Protein AF-A0A1C4PCH0-F1 (afdb_monomer)

Radius of gyration: 32.27 Å; Cα contacts (8 Å, |Δi|>4): 165; chains: 1; bounding box: 55×70×109 Å

Mean predicted aligned error: 7.95 Å

pLDDT: mean 89.75, std 12.66, range [45.97, 98.81]

Solvent-accessible surface area (backbone atoms only — not comparable to full-atom values): 10837 Å² total; per-residue (Å²): 104,72,66,59,53,51,50,50,53,50,49,50,55,51,35,54,52,47,37,51,53,36,28,70,62,21,20,60,80,61,20,46,72,47,46,52,28,44,57,52,20,50,54,27,45,54,50,20,55,51,26,47,53,53,18,52,55,24,49,78,72,68,36,56,74,60,15,52,54,24,46,53,51,19,54,52,24,47,52,51,21,51,57,32,42,52,42,39,59,52,48,52,51,48,41,53,50,25,54,67,47,34,65,56,54,56,52,50,43,51,49,51,46,52,54,52,51,54,50,61,71,72,52,65,97,84,64,90,52,64,65,43,53,52,33,45,57,50,32,54,50,49,55,50,51,46,52,49,41,62,72,74,47,56,42,42,32,51,62,46,34,53,53,50,54,52,33,38,55,49,36,51,53,34,52,53,50,51,55,51,49,51,54,48,53,53,50,52,53,55,52,53,58,64,70,67,58,74,84,74,84,79,82,85,82,81,134

Foldseek 3Di:
DVVVLVVLVVLLVVLVVLLVVCCQAANDVLSVVLVVLSVLLVVLQVQLVVLCVVLVVCVVVVNNVSSVVSNVSSVVSNVSSVVSSVVSVVSVVLQVVLVVCLVVLLVVLVVLLVVLVVVVVVDDPPQPCPQLVVLSVLLVVLSVVLVVQVVVGRHRSNVSSVSSVVSSVSNVVSVVVSVVSVVVVVVVVVVVVVVPDDPDDPPDDDD

Secondary structure (DSSP, 8-state):
-HHHHHHHHHHHHHHHHHHHHHHHHH-HHHHHHHHHHHHHHHHHHHHHHHHHHHHHHHHHTT-HHHHHHHHHHHHHHHHHHHHHHHHHHHHHHHHHHHHHHHHHHHHHHHHHHHHHHHHHHHSPTT---HHHHHHHHHHHHHHHHHHHHHHHS---HHHHHHHHHHHHHHHHHHHHHHHHHHHHHHHHHHHHHHHTSPPPP------

Nearest PDB structures (foldseek):
  4uy3-assembly1_A  TM=5.726E-01  e=6.670E-01  Staphylococcus aureus
  9eon-assembly1_A  TM=3.714E-01  e=3.193E+00  Synechocystis sp. PCC 6803
  3dyj-assembly2_B  TM=3.197E-01  e=2.481E+00  Mus musculus
  2hr5-assembly1_A  TM=2.993E-01  e=7.928E+00  Pyrococcus furiosus

Sequence (207 aa):
MDATHRDLAGRVAAAEAGVAGLRERYGEGAAAPVAADVEEAEDRLVFAGSAVGEARTAVEAGENSRAAVYIRAAEGAVGQAGTLLESVDRRAAELGEAARKLPAALTETETDLADAGGLLEGTAEGASTADLRGRIARAEAVLADVRGAMAAGPYDPVDALRRVEEADAALDEALAGARDQERGEAKARSSSIRRCSPPGPRSGRRP

Structure (mmCIF, N/CA/C/O backbone):
data_AF-A0A1C4PCH0-F1
#
_entry.id   AF-A0A1C4PCH0-F1
#
loop_
_atom_site.group_PDB
_atom_site.id
_atom_site.type_symbol
_atom_site.label_atom_id
_atom_site.label_alt_id
_atom_site.label_comp_id
_atom_site.label_asym_id
_atom_site.label_entity_id
_atom_site.label_seq_id
_atom_site.pdbx_PDB_ins_code
_atom_site.Cartn_x
_atom_site.Cartn_y
_atom_site.Cartn_z
_atom_site.occupancy
_atom_site.B_iso_or_equiv
_atom_site.auth_seq_id
_atom_site.auth_comp_id
_atom_site.auth_asym_id
_atom_site.auth_atom_id
_atom_site.pdbx_PDB_model_num
ATOM 1 N N . MET A 1 1 ? 25.585 -2.338 -25.131 1.00 51.69 1 MET A N 1
ATOM 2 C CA . MET A 1 1 ? 24.237 -2.577 -25.682 1.00 51.69 1 MET A CA 1
ATOM 3 C C . MET A 1 1 ? 23.753 -3.968 -25.307 1.00 51.69 1 MET A C 1
ATOM 5 O O . MET A 1 1 ? 22.842 -4.044 -24.503 1.00 51.69 1 MET A O 1
ATOM 9 N N . ASP A 1 2 ? 24.412 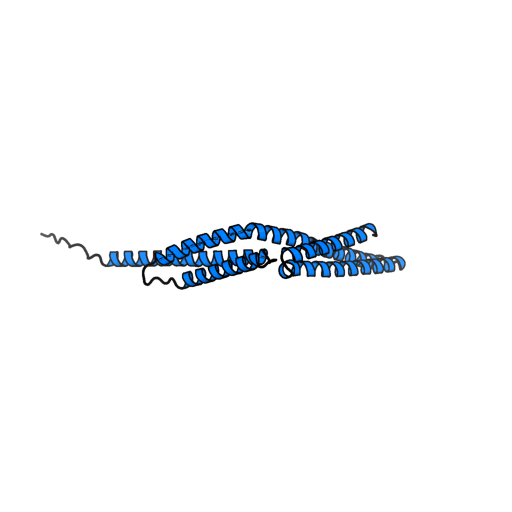-5.050 -25.730 1.00 58.12 2 ASP A N 1
ATOM 10 C CA . ASP A 1 2 ? 23.980 -6.411 -25.345 1.00 58.12 2 ASP A CA 1
ATOM 11 C C . ASP A 1 2 ? 24.029 -6.675 -23.833 1.00 58.12 2 ASP A C 1
ATOM 13 O O . ASP A 1 2 ? 23.170 -7.364 -23.293 1.00 58.12 2 ASP A O 1
ATOM 17 N N . ALA A 1 3 ? 25.011 -6.102 -23.128 1.00 62.00 3 ALA A N 1
ATOM 18 C CA . ALA A 1 3 ? 25.100 -6.204 -21.671 1.00 62.00 3 ALA A CA 1
ATOM 19 C C . ALA A 1 3 ? 23.986 -5.421 -20.952 1.00 62.00 3 ALA A C 1
ATOM 21 O O . ALA A 1 3 ? 23.389 -5.947 -20.023 1.00 62.00 3 ALA A O 1
ATOM 22 N N . THR A 1 4 ? 23.667 -4.206 -21.411 1.00 69.88 4 THR A N 1
ATOM 23 C CA . THR A 1 4 ? 22.597 -3.369 -20.846 1.00 69.88 4 THR A CA 1
ATOM 24 C C . THR A 1 4 ? 21.207 -3.933 -21.129 1.00 69.88 4 THR A C 1
ATOM 26 O O . THR A 1 4 ? 20.356 -3.933 -20.254 1.00 69.88 4 THR A O 1
ATOM 29 N N . HIS A 1 5 ? 20.980 -4.474 -22.326 1.00 69.56 5 HIS A N 1
ATOM 30 C CA . HIS A 1 5 ? 19.727 -5.154 -22.652 1.00 69.56 5 HIS A CA 1
ATOM 31 C C . HIS A 1 5 ? 19.536 -6.428 -21.813 1.00 69.56 5 HIS A C 1
ATOM 33 O O . HIS A 1 5 ? 18.440 -6.700 -21.333 1.00 69.56 5 HIS A O 1
ATOM 39 N N . ARG A 1 6 ? 20.603 -7.213 -21.610 1.00 70.62 6 ARG A N 1
ATOM 40 C CA . ARG A 1 6 ? 20.557 -8.419 -20.770 1.00 70.62 6 ARG A CA 1
ATOM 41 C C . ARG A 1 6 ? 20.320 -8.091 -19.296 1.00 70.62 6 ARG A C 1
ATOM 43 O O . ARG A 1 6 ? 19.589 -8.820 -18.639 1.00 70.62 6 ARG A O 1
ATOM 50 N N . ASP A 1 7 ? 20.913 -7.007 -18.803 1.00 82.12 7 ASP A N 1
ATOM 51 C CA . ASP A 1 7 ? 20.665 -6.488 -17.454 1.00 82.12 7 ASP A CA 1
ATOM 52 C C . ASP A 1 7 ? 19.189 -6.105 -17.264 1.00 82.12 7 ASP A C 1
ATOM 54 O O . ASP A 1 7 ? 18.542 -6.585 -16.338 1.00 82.12 7 ASP A O 1
ATOM 58 N N . LEU A 1 8 ? 18.615 -5.346 -18.202 1.00 79.44 8 LEU A N 1
ATOM 59 C CA . LEU A 1 8 ? 17.205 -4.942 -18.154 1.00 79.44 8 LEU A CA 1
ATOM 60 C C . LEU A 1 8 ? 16.247 -6.136 -18.231 1.00 79.44 8 LEU A C 1
ATOM 62 O O . LEU A 1 8 ? 15.315 -6.210 -17.438 1.00 79.44 8 LEU A O 1
ATOM 66 N N . ALA A 1 9 ? 16.511 -7.108 -19.109 1.00 83.44 9 ALA A N 1
ATOM 67 C CA . ALA A 1 9 ? 15.732 -8.346 -19.161 1.00 83.44 9 ALA A CA 1
ATOM 68 C C . ALA A 1 9 ? 15.814 -9.138 -17.842 1.00 83.44 9 ALA A C 1
ATOM 70 O O . ALA A 1 9 ? 14.817 -9.687 -17.382 1.00 83.44 9 ALA A O 1
ATOM 71 N N . GLY A 1 10 ? 16.989 -9.162 -17.202 1.00 89.38 10 GLY A N 1
ATOM 72 C CA . GLY A 1 10 ? 17.157 -9.757 -15.876 1.00 89.38 10 GLY A CA 1
ATOM 73 C C . GLY A 1 10 ? 16.354 -9.031 -14.794 1.00 89.38 10 GLY A C 1
ATOM 74 O O . GLY A 1 10 ? 15.762 -9.682 -13.936 1.00 89.38 10 GLY A O 1
ATOM 75 N N . ARG A 1 11 ? 16.290 -7.695 -14.850 1.00 89.62 11 ARG A N 1
ATOM 76 C CA . ARG A 1 11 ? 15.495 -6.878 -13.920 1.00 89.62 11 ARG A CA 1
ATOM 77 C C . ARG A 1 11 ? 13.991 -7.085 -14.093 1.00 89.62 11 ARG A C 1
ATOM 79 O O . ARG A 1 11 ? 13.301 -7.178 -13.086 1.00 89.62 11 ARG A O 1
ATOM 86 N N . VAL A 1 12 ? 13.500 -7.190 -15.330 1.00 93.56 12 VAL A N 1
ATOM 87 C CA . VAL A 1 12 ? 12.088 -7.510 -15.606 1.00 93.56 12 VAL A CA 1
ATOM 88 C C . VAL A 1 12 ? 11.739 -8.882 -15.036 1.00 93.56 12 VAL A C 1
ATOM 90 O O . VAL A 1 12 ? 10.841 -8.975 -14.209 1.00 93.56 12 VAL A O 1
ATOM 93 N N . ALA A 1 13 ? 12.523 -9.917 -15.350 1.00 93.56 13 ALA A N 1
ATOM 94 C CA . ALA A 1 13 ? 12.278 -11.264 -14.830 1.00 93.56 13 ALA A CA 1
ATOM 95 C C . ALA A 1 13 ? 12.304 -11.322 -13.288 1.00 93.56 13 ALA A C 1
ATOM 97 O O . ALA A 1 13 ? 11.519 -12.037 -12.665 1.00 93.56 13 ALA A O 1
ATOM 98 N N . ALA A 1 14 ? 13.199 -10.558 -12.651 1.00 94.19 14 ALA A N 1
ATOM 99 C CA . ALA A 1 14 ? 13.231 -10.436 -11.196 1.00 94.19 14 ALA A CA 1
ATOM 100 C C . ALA A 1 14 ? 11.974 -9.741 -10.644 1.00 94.19 14 ALA A C 1
ATOM 102 O O . ALA A 1 14 ? 11.428 -10.184 -9.635 1.00 94.19 14 ALA A O 1
ATOM 103 N N . ALA A 1 15 ? 11.498 -8.688 -11.312 1.00 95.56 15 ALA A N 1
ATOM 104 C CA . ALA A 1 15 ? 10.288 -7.970 -10.937 1.00 95.56 15 ALA A CA 1
ATOM 105 C C . ALA A 1 15 ? 9.030 -8.841 -11.097 1.00 95.56 15 ALA A C 1
ATOM 107 O O . ALA A 1 15 ? 8.231 -8.916 -10.167 1.00 95.56 15 ALA A O 1
ATOM 108 N N . GLU A 1 16 ? 8.891 -9.577 -12.202 1.00 96.62 16 GLU A N 1
ATOM 109 C CA . GLU A 1 16 ? 7.807 -10.548 -12.412 1.00 96.62 16 GLU A CA 1
ATOM 110 C C . GLU A 1 16 ? 7.783 -11.620 -11.314 1.00 96.62 16 GLU A C 1
ATOM 112 O O . GLU A 1 16 ? 6.733 -11.908 -10.733 1.00 96.62 16 GLU A O 1
ATOM 117 N N . ALA A 1 17 ? 8.952 -12.182 -10.980 1.00 97.12 17 ALA A N 1
ATOM 118 C CA . ALA A 1 17 ? 9.084 -13.142 -9.888 1.00 97.12 17 ALA A CA 1
ATOM 119 C C . ALA A 1 17 ? 8.716 -12.516 -8.530 1.00 97.12 17 ALA A C 1
ATOM 121 O O . ALA A 1 17 ? 8.056 -13.158 -7.710 1.00 97.12 17 ALA A O 1
ATOM 122 N N . GLY A 1 18 ? 9.097 -11.255 -8.307 1.00 97.31 18 GLY A N 1
ATOM 123 C CA . GLY A 1 18 ? 8.700 -10.474 -7.138 1.00 97.31 18 GLY A CA 1
ATOM 124 C C . GLY A 1 18 ? 7.182 -10.334 -7.034 1.00 97.31 18 GLY A C 1
ATOM 125 O O . GLY A 1 18 ? 6.605 -10.691 -6.008 1.00 97.31 18 GLY A O 1
ATOM 126 N N . VAL A 1 19 ? 6.517 -9.901 -8.109 1.00 98.19 19 VAL A N 1
ATOM 127 C CA . VAL A 1 19 ? 5.052 -9.779 -8.177 1.00 98.19 19 VAL A CA 1
ATOM 128 C C . VAL A 1 19 ? 4.374 -11.129 -7.928 1.00 98.19 19 VAL A C 1
ATOM 130 O O . VAL A 1 19 ? 3.418 -11.194 -7.156 1.00 98.19 19 VAL A O 1
ATOM 133 N N . ALA A 1 20 ? 4.873 -12.219 -8.517 1.00 97.88 20 ALA A N 1
ATOM 134 C CA . ALA A 1 20 ? 4.349 -13.562 -8.264 1.00 97.88 20 ALA A CA 1
ATOM 135 C C . ALA A 1 20 ? 4.451 -13.951 -6.777 1.00 97.88 20 ALA A C 1
ATOM 137 O O . ALA A 1 20 ? 3.478 -14.442 -6.202 1.00 97.88 20 ALA A O 1
ATOM 138 N N . GLY A 1 21 ? 5.580 -13.652 -6.128 1.00 97.81 21 GLY A N 1
ATOM 139 C CA . GLY A 1 21 ? 5.749 -13.861 -4.689 1.00 97.81 21 GLY A CA 1
ATOM 140 C C . GLY A 1 21 ? 4.800 -13.008 -3.837 1.00 97.81 21 GLY A C 1
ATOM 141 O O . GLY A 1 21 ? 4.287 -13.479 -2.820 1.00 97.81 21 GLY A O 1
ATOM 142 N N . LEU A 1 22 ? 4.513 -11.769 -4.253 1.00 98.19 22 LEU A N 1
ATOM 143 C CA . LEU A 1 22 ? 3.524 -10.921 -3.580 1.00 98.19 22 LEU A CA 1
ATOM 144 C C . LEU A 1 22 ? 2.104 -11.476 -3.720 1.00 98.19 22 LEU A C 1
ATOM 146 O O . LEU A 1 22 ? 1.378 -11.504 -2.728 1.00 98.19 22 LEU A O 1
ATOM 150 N N . ARG A 1 23 ? 1.726 -11.964 -4.907 1.00 97.44 23 ARG A N 1
ATOM 151 C CA . ARG A 1 23 ? 0.419 -12.599 -5.149 1.00 97.44 23 ARG A CA 1
ATOM 152 C C . ARG A 1 23 ? 0.213 -13.827 -4.278 1.00 97.44 23 ARG A C 1
ATOM 154 O O . ARG A 1 23 ? -0.841 -13.976 -3.669 1.00 97.44 23 ARG A O 1
ATOM 161 N N . GLU A 1 24 ? 1.222 -14.688 -4.196 1.00 97.19 24 GLU A N 1
ATOM 162 C CA . GLU A 1 24 ? 1.161 -15.895 -3.371 1.00 97.19 24 GLU A CA 1
ATOM 163 C C . GLU A 1 24 ? 0.996 -15.548 -1.886 1.00 97.19 24 GLU A C 1
ATOM 165 O O . GLU A 1 24 ? 0.186 -16.153 -1.183 1.00 97.19 24 GLU A O 1
ATOM 170 N N . ARG A 1 25 ? 1.739 -14.545 -1.408 1.00 97.19 25 ARG A N 1
ATOM 171 C CA . ARG A 1 25 ? 1.789 -14.209 0.017 1.00 97.19 25 ARG A CA 1
ATOM 172 C C . ARG A 1 25 ? 0.635 -13.331 0.497 1.00 97.19 25 ARG A C 1
ATOM 174 O O . ARG A 1 25 ? 0.165 -13.517 1.616 1.00 97.19 25 ARG A O 1
ATOM 181 N N . TYR A 1 26 ? 0.217 -12.364 -0.315 1.00 97.56 26 TYR A N 1
ATOM 182 C CA . TYR A 1 26 ? -0.712 -11.292 0.068 1.00 97.56 26 TYR A CA 1
ATOM 183 C C . TYR A 1 26 ? -1.962 -11.217 -0.827 1.00 97.56 26 TYR A C 1
ATOM 185 O O . TYR A 1 26 ? -2.866 -10.425 -0.577 1.00 97.56 26 TYR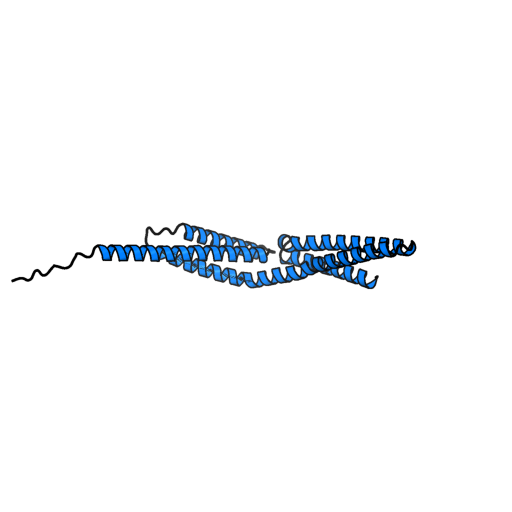 A O 1
ATOM 193 N N . GLY A 1 27 ? -2.056 -12.063 -1.854 1.00 95.94 27 GLY A N 1
ATOM 194 C CA . GLY A 1 27 ? -3.199 -12.123 -2.762 1.00 95.94 27 GLY A CA 1
ATOM 195 C C . GLY A 1 27 ? -3.098 -11.156 -3.943 1.00 95.94 27 GLY A C 1
ATOM 196 O O . GLY A 1 27 ? -2.268 -10.247 -3.981 1.00 95.94 27 GLY A O 1
ATOM 197 N N . GLU A 1 28 ? -3.974 -11.357 -4.931 1.00 94.12 28 GLU A N 1
ATOM 198 C CA . GLU A 1 28 ? -3.938 -10.624 -6.206 1.00 94.12 28 GLU A CA 1
ATOM 199 C C . GLU A 1 28 ? -4.120 -9.112 -6.018 1.00 94.12 28 GLU A C 1
ATOM 201 O O . GLU A 1 28 ? -3.391 -8.320 -6.609 1.00 94.12 28 GLU A O 1
ATOM 206 N N . GLY A 1 29 ? -5.046 -8.699 -5.144 1.00 92.44 29 GLY A N 1
ATOM 207 C CA . GLY A 1 29 ? -5.325 -7.280 -4.895 1.00 92.44 29 GLY A CA 1
ATOM 208 C C . GLY A 1 29 ? -4.112 -6.514 -4.358 1.00 92.44 29 GLY A C 1
ATOM 209 O O . GLY A 1 29 ? -3.861 -5.386 -4.781 1.00 92.44 29 GLY A O 1
ATOM 210 N N . ALA A 1 30 ? -3.312 -7.155 -3.503 1.00 94.88 30 ALA A N 1
ATOM 211 C CA . ALA A 1 30 ? -2.113 -6.560 -2.924 1.00 94.88 30 ALA A CA 1
ATOM 212 C C . ALA A 1 30 ? -0.966 -6.406 -3.939 1.00 94.88 30 ALA A C 1
ATOM 214 O O . ALA A 1 30 ? -0.095 -5.557 -3.757 1.00 94.88 30 ALA A O 1
ATOM 215 N N . ALA A 1 31 ? -0.948 -7.219 -4.998 1.00 96.44 31 ALA A N 1
ATOM 216 C CA . ALA A 1 31 ? 0.091 -7.197 -6.026 1.00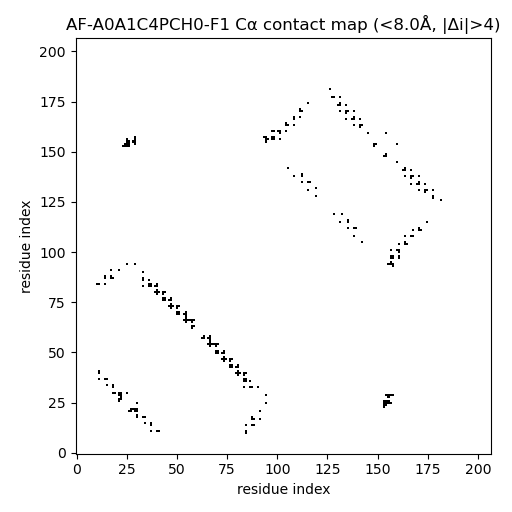 96.44 31 ALA A CA 1
ATOM 217 C C . ALA A 1 31 ? -0.318 -6.424 -7.293 1.00 96.44 31 ALA A C 1
ATOM 219 O O . ALA A 1 31 ? 0.552 -6.005 -8.053 1.00 96.44 31 ALA A O 1
ATOM 220 N N . ALA A 1 32 ? -1.618 -6.209 -7.520 1.00 94.00 32 ALA A N 1
ATOM 221 C CA . ALA A 1 32 ? -2.144 -5.638 -8.760 1.00 94.00 32 ALA A CA 1
ATOM 222 C C . ALA A 1 32 ? -1.498 -4.302 -9.185 1.00 94.00 32 ALA A C 1
ATOM 224 O O . ALA A 1 32 ? -1.167 -4.181 -10.364 1.00 94.00 32 ALA A O 1
ATOM 225 N N . PRO A 1 33 ? -1.248 -3.322 -8.286 1.00 92.62 33 PRO A N 1
ATOM 226 C CA . PRO A 1 33 ? -0.646 -2.053 -8.701 1.00 92.62 33 PRO A CA 1
ATOM 227 C C . PRO A 1 33 ? 0.748 -2.225 -9.312 1.00 92.62 33 PRO A C 1
ATOM 229 O O . PRO A 1 33 ? 1.034 -1.656 -10.355 1.00 92.62 33 PRO A O 1
ATOM 232 N N . VAL A 1 34 ? 1.583 -3.073 -8.708 1.00 96.44 34 VAL A N 1
ATOM 233 C CA . VAL A 1 34 ? 2.952 -3.302 -9.190 1.00 96.44 34 VAL A CA 1
ATOM 234 C C . VAL A 1 34 ? 3.027 -4.310 -10.333 1.00 96.44 34 VAL A C 1
ATOM 236 O O . VAL A 1 34 ? 3.997 -4.306 -11.079 1.00 96.44 34 VAL A O 1
ATOM 239 N N . ALA A 1 35 ? 2.004 -5.147 -10.520 1.00 95.19 35 ALA A N 1
ATOM 240 C CA . ALA A 1 35 ? 1.876 -5.956 -11.729 1.00 95.19 35 ALA A CA 1
ATOM 241 C C . ALA A 1 35 ? 1.698 -5.068 -12.973 1.00 95.19 35 ALA A C 1
ATOM 243 O O . ALA A 1 35 ? 2.378 -5.282 -13.972 1.00 95.19 35 ALA A O 1
ATOM 244 N N . ALA A 1 36 ? 0.847 -4.040 -12.880 1.00 95.19 36 ALA A N 1
ATOM 245 C CA . ALA A 1 36 ? 0.655 -3.070 -13.958 1.00 95.19 36 ALA A CA 1
ATOM 246 C C . ALA A 1 36 ? 1.935 -2.264 -14.248 1.00 95.19 36 ALA A C 1
ATOM 248 O O . ALA A 1 36 ? 2.252 -2.011 -15.409 1.00 95.19 36 ALA A O 1
ATOM 249 N N . ASP A 1 37 ? 2.707 -1.918 -13.212 1.00 95.69 37 ASP A N 1
ATOM 250 C CA . ASP A 1 37 ? 3.991 -1.226 -13.382 1.00 95.69 37 ASP A CA 1
ATOM 251 C C . ASP A 1 37 ? 5.015 -2.081 -14.157 1.00 95.69 37 ASP A C 1
ATOM 253 O O . ASP A 1 37 ? 5.784 -1.543 -14.956 1.00 95.69 37 ASP A O 1
ATOM 257 N N . VAL A 1 38 ? 5.028 -3.407 -13.959 1.00 96.88 38 VAL A N 1
ATOM 258 C CA . VAL A 1 38 ? 5.905 -4.319 -14.718 1.00 96.88 38 VAL A CA 1
ATOM 259 C C . VAL A 1 38 ? 5.502 -4.368 -16.192 1.00 96.88 38 VAL A C 1
ATOM 261 O O . VAL A 1 38 ? 6.373 -4.226 -17.048 1.00 96.88 38 VAL A O 1
ATOM 264 N N . GLU A 1 39 ? 4.206 -4.487 -16.493 1.00 95.25 39 GLU A N 1
ATOM 265 C CA . GLU A 1 39 ? 3.698 -4.448 -17.874 1.00 95.25 39 GLU A CA 1
ATOM 266 C C . GLU A 1 39 ? 4.071 -3.125 -18.569 1.00 95.25 39 GLU A C 1
ATOM 268 O O . GLU A 1 39 ? 4.598 -3.123 -19.683 1.00 95.25 39 GLU A O 1
ATOM 273 N N . GLU A 1 40 ? 3.900 -1.983 -17.891 1.00 96.88 40 GLU A N 1
ATOM 274 C CA . GLU A 1 40 ? 4.307 -0.692 -18.455 1.00 96.88 40 GLU A CA 1
ATOM 275 C C . GLU A 1 40 ? 5.831 -0.611 -18.654 1.00 96.88 40 GLU A C 1
ATOM 277 O O . GLU A 1 40 ? 6.302 -0.057 -19.653 1.00 96.88 40 GLU A O 1
ATOM 282 N N . ALA A 1 41 ? 6.630 -1.172 -17.742 1.00 96.50 41 ALA A N 1
ATOM 283 C CA . ALA A 1 41 ? 8.083 -1.189 -17.882 1.00 96.50 41 ALA A CA 1
ATOM 284 C C . ALA A 1 41 ? 8.524 -1.947 -19.143 1.00 96.50 41 ALA A C 1
ATOM 286 O O . ALA A 1 41 ? 9.422 -1.479 -19.849 1.00 96.50 41 ALA A O 1
ATOM 287 N N . GLU A 1 42 ? 7.883 -3.071 -19.462 1.00 95.38 42 GLU A N 1
ATOM 288 C CA . GLU A 1 42 ? 8.145 -3.827 -20.689 1.00 95.38 42 GLU A CA 1
ATOM 289 C C . GLU A 1 42 ? 7.860 -2.997 -21.943 1.00 95.38 42 GLU A C 1
ATOM 291 O O . GLU A 1 42 ? 8.721 -2.900 -22.825 1.00 95.38 42 GLU A O 1
ATOM 296 N N . ASP A 1 43 ? 6.720 -2.306 -21.988 1.00 96.38 43 ASP A N 1
ATOM 297 C CA . ASP A 1 43 ? 6.365 -1.416 -23.097 1.00 96.38 43 ASP A CA 1
ATOM 298 C C . ASP A 1 43 ? 7.406 -0.301 -23.293 1.00 96.38 43 ASP A C 1
ATOM 300 O O . ASP A 1 43 ? 7.816 0.007 -24.423 1.00 96.38 43 ASP A O 1
ATOM 304 N N . ARG A 1 44 ? 7.900 0.293 -22.196 1.00 97.00 44 ARG A N 1
ATOM 305 C CA . ARG A 1 44 ? 8.980 1.296 -22.256 1.00 97.00 44 ARG A CA 1
ATOM 306 C C . ARG A 1 44 ? 10.271 0.707 -22.819 1.00 97.00 44 ARG A C 1
ATOM 308 O O . ARG A 1 44 ? 10.959 1.382 -23.591 1.00 97.00 44 ARG A O 1
ATOM 315 N N . LEU A 1 45 ? 10.602 -0.536 -22.481 1.00 94.75 45 LEU A N 1
ATOM 316 C CA . LEU A 1 45 ? 11.796 -1.210 -22.991 1.00 94.75 45 LEU A CA 1
ATOM 317 C C . LEU A 1 45 ? 11.673 -1.570 -24.477 1.00 94.75 45 LEU A C 1
ATOM 319 O O . LEU A 1 45 ? 12.631 -1.368 -25.230 1.00 94.75 45 LEU A O 1
ATOM 323 N N . VAL A 1 46 ? 10.495 -2.007 -24.930 1.00 95.00 46 VAL A N 1
ATOM 324 C CA . VAL A 1 46 ? 10.202 -2.224 -26.358 1.00 95.00 46 VAL A CA 1
ATOM 325 C C . VAL A 1 46 ? 10.348 -0.919 -27.146 1.00 95.00 46 VAL A C 1
ATOM 327 O O . VAL A 1 46 ? 10.998 -0.883 -28.201 1.00 95.00 46 VAL A O 1
ATOM 330 N N . PHE A 1 47 ? 9.810 0.183 -26.616 1.00 96.19 47 PHE A N 1
ATOM 331 C CA . PHE A 1 47 ? 9.980 1.507 -27.210 1.00 96.19 47 PHE A CA 1
ATOM 332 C C . PHE A 1 47 ? 11.458 1.921 -27.274 1.00 96.19 47 PHE A C 1
ATOM 334 O O . PHE A 1 47 ? 11.925 2.371 -28.324 1.00 96.19 47 PHE A O 1
ATOM 341 N N . ALA A 1 48 ? 12.219 1.732 -26.191 1.00 95.56 48 ALA A N 1
ATOM 342 C CA . ALA A 1 48 ? 13.643 2.055 -26.159 1.00 95.56 48 ALA A CA 1
ATOM 343 C C . ALA A 1 48 ? 14.436 1.265 -27.213 1.00 95.56 48 ALA A C 1
ATOM 345 O O . ALA A 1 48 ? 15.263 1.841 -27.923 1.00 95.56 48 ALA A O 1
ATOM 346 N N . GLY A 1 49 ? 14.151 -0.032 -27.369 1.00 93.25 49 GLY A N 1
ATOM 347 C CA . GLY A 1 49 ? 14.754 -0.871 -28.407 1.00 93.25 49 GLY A CA 1
ATOM 348 C C . GLY A 1 49 ? 14.459 -0.363 -29.822 1.00 93.25 49 GLY A C 1
ATOM 349 O O . GLY A 1 49 ? 15.368 -0.269 -30.651 1.00 93.25 49 GLY A O 1
ATOM 350 N N . SER A 1 50 ? 13.213 0.047 -30.073 1.00 96.12 50 SER A N 1
ATOM 351 C CA . SER A 1 50 ? 12.790 0.617 -31.359 1.00 96.12 50 SER A CA 1
ATOM 352 C C . SER A 1 50 ? 13.506 1.939 -31.658 1.00 96.12 50 SER A C 1
ATOM 354 O O . SER A 1 50 ? 14.061 2.116 -32.742 1.00 96.12 50 SER A O 1
ATOM 356 N N . ALA A 1 51 ? 13.586 2.839 -30.674 1.00 96.75 51 ALA A N 1
ATOM 357 C CA . ALA A 1 51 ? 14.300 4.107 -30.804 1.00 96.75 51 ALA A CA 1
ATOM 358 C C . ALA A 1 51 ? 15.802 3.900 -31.081 1.00 96.75 51 ALA A C 1
ATOM 360 O O . ALA A 1 51 ? 16.387 4.603 -31.900 1.00 96.75 51 ALA A O 1
ATOM 361 N N . VAL A 1 52 ? 16.436 2.890 -30.479 1.00 96.25 52 VAL A N 1
ATOM 362 C CA . VAL A 1 52 ? 17.829 2.532 -30.803 1.00 96.25 52 VAL A CA 1
ATOM 363 C C . VAL A 1 52 ? 17.974 2.066 -32.257 1.00 96.25 52 VAL A C 1
ATOM 365 O O . VAL A 1 52 ? 18.965 2.410 -32.904 1.00 96.25 52 VAL A O 1
ATOM 368 N N . GLY A 1 53 ? 17.009 1.309 -32.788 1.00 96.00 53 GLY A N 1
ATOM 369 C CA . GLY A 1 53 ? 16.980 0.914 -34.202 1.00 96.00 53 GLY A CA 1
ATOM 370 C C . GLY A 1 53 ? 16.896 2.116 -35.149 1.00 96.00 53 GLY A C 1
ATOM 371 O O . GLY A 1 53 ? 17.679 2.228 -36.095 1.00 96.00 53 GLY A O 1
ATOM 372 N N . GLU A 1 54 ? 16.018 3.067 -34.839 1.00 98.06 54 GLU A N 1
ATOM 373 C CA . GLU A 1 54 ? 15.880 4.323 -35.585 1.00 98.06 54 GLU A CA 1
ATOM 374 C C . GLU A 1 54 ? 17.143 5.194 -35.499 1.00 98.06 54 GLU A C 1
ATOM 376 O O . GLU A 1 54 ? 17.589 5.760 -36.499 1.00 98.06 54 GLU A O 1
ATOM 381 N N . ALA A 1 55 ? 17.781 5.259 -34.325 1.00 97.56 55 ALA A N 1
ATOM 382 C CA . ALA A 1 55 ? 19.040 5.975 -34.149 1.00 97.56 55 ALA A CA 1
ATOM 383 C C . ALA A 1 55 ? 20.148 5.410 -35.048 1.00 97.56 55 ALA A C 1
ATOM 385 O O . ALA A 1 55 ? 20.885 6.179 -35.662 1.00 97.56 55 ALA A O 1
ATOM 386 N N . ARG A 1 56 ? 20.256 4.077 -35.154 1.00 97.50 56 ARG A N 1
ATOM 387 C CA . ARG A 1 56 ? 21.234 3.414 -36.036 1.00 97.50 56 ARG A CA 1
ATOM 388 C C . ARG A 1 56 ? 20.983 3.752 -37.502 1.00 97.50 56 ARG A C 1
ATOM 390 O O . ARG A 1 56 ? 21.912 4.171 -38.183 1.00 97.50 56 ARG A O 1
ATOM 397 N N . THR A 1 57 ? 19.729 3.668 -37.940 1.00 98.12 57 THR A N 1
ATOM 398 C CA . THR A 1 57 ? 19.325 4.030 -39.309 1.00 98.12 57 THR A CA 1
ATOM 399 C C . THR A 1 57 ? 19.684 5.485 -39.630 1.00 98.12 57 THR A C 1
ATOM 401 O O . THR A 1 57 ? 20.253 5.775 -40.680 1.00 98.12 57 THR A O 1
ATOM 404 N N . ALA A 1 58 ? 19.429 6.410 -38.700 1.00 98.12 58 ALA A N 1
ATOM 405 C CA . ALA A 1 58 ? 19.791 7.817 -38.861 1.00 98.12 58 ALA A CA 1
ATOM 406 C C . ALA A 1 58 ? 21.315 8.034 -38.932 1.00 98.12 58 ALA A C 1
ATOM 408 O O . ALA A 1 58 ? 21.776 8.855 -39.722 1.00 98.12 58 ALA A O 1
ATOM 409 N N . VAL A 1 59 ? 22.113 7.291 -38.154 1.00 98.31 59 VAL A N 1
ATOM 410 C CA . VAL A 1 59 ? 23.586 7.340 -38.245 1.00 98.31 59 VAL A CA 1
ATOM 411 C C . VAL A 1 59 ? 24.070 6.869 -39.616 1.00 98.31 59 VAL A C 1
ATOM 413 O O . VAL A 1 59 ? 24.912 7.533 -40.218 1.00 98.31 59 VAL A O 1
ATOM 416 N N . GLU A 1 60 ? 23.527 5.766 -40.133 1.00 97.94 60 GLU A N 1
ATOM 417 C CA . GLU A 1 60 ? 23.874 5.238 -41.462 1.00 97.94 60 GLU A CA 1
ATOM 418 C C . GLU A 1 60 ? 23.521 6.223 -42.588 1.00 97.94 60 GLU A C 1
ATOM 420 O O . GLU A 1 60 ? 24.258 6.338 -43.566 1.00 97.94 60 GLU A O 1
ATOM 425 N N . ALA A 1 61 ? 22.446 6.995 -42.413 1.00 97.81 61 ALA A N 1
ATOM 426 C CA . ALA A 1 61 ? 22.044 8.071 -43.318 1.00 97.81 61 ALA A CA 1
ATOM 427 C C . ALA A 1 61 ? 22.840 9.385 -43.138 1.00 97.81 61 ALA A C 1
ATOM 429 O O . ALA A 1 61 ? 22.634 10.339 -43.888 1.00 97.81 61 ALA A O 1
ATOM 430 N N . GLY A 1 62 ? 23.745 9.473 -42.154 1.00 98.12 62 GLY A N 1
ATOM 431 C CA . GLY A 1 62 ? 24.495 10.695 -41.831 1.00 98.12 62 GLY A CA 1
ATOM 432 C C . GLY A 1 62 ? 23.692 11.755 -41.059 1.00 98.12 62 GLY A C 1
ATOM 433 O O . GLY A 1 62 ? 24.156 12.882 -40.870 1.00 98.12 62 GLY A O 1
ATOM 434 N N . GLU A 1 63 ? 22.504 11.412 -40.565 1.00 98.19 63 GLU A N 1
ATOM 435 C CA . GLU A 1 63 ? 21.567 12.293 -39.863 1.00 98.19 63 GLU A CA 1
ATOM 436 C C . GLU A 1 63 ? 21.834 12.326 -38.346 1.00 98.19 63 GLU A C 1
ATOM 438 O O . GLU A 1 63 ? 20.972 12.021 -37.518 1.00 98.19 63 GLU A O 1
ATOM 443 N N . ASN A 1 64 ? 23.043 12.729 -37.949 1.00 96.69 64 ASN A N 1
ATOM 444 C CA . ASN A 1 64 ? 23.497 12.659 -36.550 1.00 96.69 64 ASN A CA 1
ATOM 445 C C . ASN A 1 64 ? 22.579 13.393 -35.552 1.00 96.69 64 ASN A C 1
ATOM 447 O O . ASN A 1 64 ? 22.367 12.922 -34.435 1.00 96.69 64 ASN A O 1
ATOM 451 N N . SER A 1 65 ? 21.998 14.532 -35.944 1.00 98.00 65 SER A N 1
ATO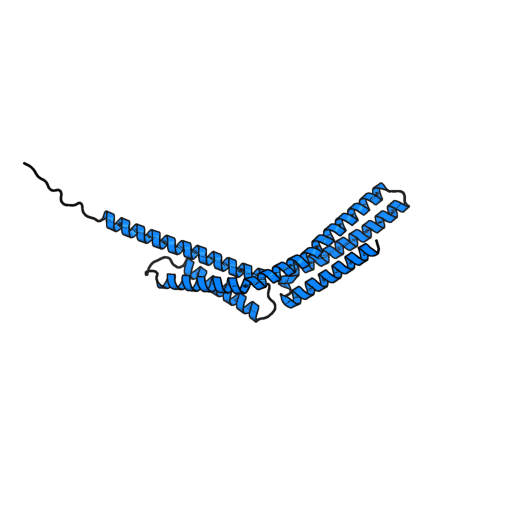M 452 C CA . SER A 1 65 ? 21.047 15.263 -35.095 1.00 98.00 65 SER A CA 1
ATOM 453 C C . SER A 1 65 ? 19.767 14.465 -34.839 1.00 98.00 65 SER A C 1
ATOM 455 O O . SER A 1 65 ? 19.250 14.487 -33.725 1.00 98.00 65 SER A O 1
ATOM 457 N N . ARG A 1 66 ? 19.275 13.728 -35.843 1.00 97.56 66 ARG A N 1
ATOM 458 C CA . ARG A 1 66 ? 18.102 12.856 -35.713 1.00 97.56 66 ARG A CA 1
ATOM 459 C C . ARG A 1 66 ? 18.432 11.635 -34.853 1.00 97.56 66 ARG A C 1
ATOM 461 O O . ARG A 1 66 ? 17.662 11.300 -33.956 1.00 97.56 66 ARG A O 1
ATOM 468 N N . ALA A 1 67 ? 19.607 11.036 -35.050 1.00 97.94 67 ALA A N 1
ATOM 469 C CA . ALA A 1 67 ? 20.087 9.939 -34.214 1.00 97.94 67 ALA A CA 1
ATOM 470 C C . ALA A 1 67 ? 20.145 10.323 -32.725 1.00 97.94 67 ALA A C 1
ATOM 472 O O . ALA A 1 67 ? 19.670 9.574 -31.873 1.00 97.94 67 ALA A O 1
ATOM 473 N N . ALA A 1 68 ? 20.653 11.518 -32.405 1.00 98.06 68 ALA A N 1
ATOM 474 C CA . ALA A 1 68 ? 20.730 12.007 -31.028 1.00 98.06 68 ALA A CA 1
ATOM 475 C C . ALA A 1 68 ? 19.351 12.136 -30.352 1.00 98.06 68 ALA A C 1
ATOM 477 O O . ALA A 1 68 ? 19.223 11.846 -29.161 1.00 98.06 68 ALA A O 1
ATOM 478 N N . VAL A 1 69 ? 18.310 12.530 -31.098 1.00 98.38 69 VAL A N 1
ATOM 479 C CA . VAL A 1 69 ? 16.930 12.595 -30.583 1.00 98.38 69 VAL A CA 1
ATOM 480 C C . VAL A 1 69 ? 16.435 11.207 -30.182 1.00 98.38 69 VAL A C 1
ATOM 482 O O . VAL A 1 69 ? 15.904 11.041 -29.085 1.00 98.38 69 VAL A O 1
ATOM 485 N N . TYR A 1 70 ? 16.652 10.204 -31.032 1.00 98.00 70 TYR A N 1
ATOM 486 C CA . TYR A 1 70 ? 16.235 8.834 -30.743 1.00 98.00 70 TYR A CA 1
ATOM 487 C C . TYR A 1 70 ? 16.994 8.208 -29.570 1.00 98.00 70 TYR A C 1
ATOM 489 O O . TYR A 1 70 ? 16.380 7.539 -28.742 1.00 98.00 70 TYR A O 1
ATOM 497 N N . ILE A 1 71 ? 18.298 8.472 -29.436 1.00 97.44 71 ILE A N 1
ATOM 498 C CA . ILE A 1 71 ? 19.067 8.011 -28.270 1.00 97.44 71 ILE A CA 1
ATOM 499 C C . ILE A 1 71 ? 18.513 8.609 -26.976 1.00 97.44 71 ILE A C 1
ATOM 501 O O . ILE A 1 71 ? 18.260 7.870 -26.029 1.00 97.44 71 ILE A O 1
ATOM 505 N N . ARG A 1 72 ? 18.230 9.916 -26.949 1.00 97.31 72 ARG A N 1
ATOM 506 C CA . ARG A 1 72 ? 17.623 10.561 -25.773 1.00 97.31 72 ARG A CA 1
ATOM 507 C C . ARG A 1 72 ? 16.248 9.988 -25.434 1.00 97.31 72 ARG A C 1
ATOM 509 O O . ARG A 1 72 ? 15.922 9.844 -24.259 1.00 97.31 72 ARG A O 1
ATOM 516 N N . ALA A 1 73 ? 15.445 9.658 -26.445 1.00 97.38 73 ALA A N 1
ATOM 517 C CA . ALA A 1 73 ? 14.159 9.000 -26.239 1.00 97.38 73 ALA A CA 1
ATOM 518 C C . ALA A 1 73 ? 14.330 7.604 -25.613 1.00 97.38 73 ALA A C 1
ATOM 520 O O . ALA A 1 73 ? 13.622 7.271 -24.664 1.00 97.38 73 ALA A O 1
ATOM 521 N N . ALA A 1 74 ? 15.302 6.820 -26.091 1.00 95.56 74 ALA A N 1
ATOM 522 C CA . ALA A 1 74 ? 15.616 5.508 -25.532 1.00 95.56 74 ALA A CA 1
ATOM 523 C C . ALA A 1 74 ? 16.116 5.597 -24.080 1.00 95.56 74 ALA A C 1
ATOM 525 O O . ALA A 1 74 ? 15.642 4.854 -23.226 1.00 95.56 74 ALA A O 1
ATOM 526 N N . GLU A 1 75 ? 17.025 6.528 -23.780 1.00 95.25 75 GLU A N 1
ATOM 527 C CA . GLU A 1 75 ? 17.530 6.764 -22.419 1.00 95.25 75 GLU A CA 1
ATOM 528 C C . GLU A 1 75 ? 16.400 7.138 -21.451 1.00 95.25 75 GLU A C 1
ATOM 530 O O . GLU A 1 75 ? 16.318 6.588 -20.353 1.00 95.25 75 GLU A O 1
ATOM 535 N N . GLY A 1 76 ? 15.494 8.026 -21.876 1.00 96.44 76 GLY A N 1
ATOM 536 C CA . GLY A 1 76 ? 14.326 8.410 -21.085 1.00 96.44 76 GLY A CA 1
ATOM 537 C C . GLY A 1 76 ? 13.408 7.226 -20.780 1.00 96.44 76 GLY A C 1
ATOM 538 O O . GLY A 1 76 ? 12.991 7.050 -19.637 1.00 96.44 76 GLY A O 1
ATOM 539 N N . ALA A 1 77 ? 13.135 6.385 -21.777 1.00 96.50 77 ALA A N 1
ATOM 540 C CA . ALA A 1 77 ? 12.295 5.205 -21.605 1.00 96.50 77 ALA A CA 1
ATOM 541 C C . ALA A 1 77 ? 12.943 4.136 -20.705 1.00 96.50 77 ALA A C 1
ATOM 543 O O . ALA A 1 77 ? 12.263 3.573 -19.851 1.00 96.50 77 ALA A O 1
ATOM 544 N N . VAL A 1 78 ? 14.259 3.913 -20.812 1.00 94.94 78 VAL A N 1
ATOM 545 C CA . VAL A 1 78 ? 14.997 3.024 -19.893 1.00 94.94 78 VAL A CA 1
ATOM 546 C C . VAL A 1 78 ? 14.958 3.553 -18.456 1.00 94.94 78 VAL A C 1
ATOM 548 O O . VAL A 1 78 ? 14.777 2.771 -17.524 1.00 94.94 78 VAL A O 1
ATOM 551 N N . GLY A 1 79 ? 15.084 4.870 -18.265 1.00 94.25 79 GLY A N 1
ATOM 552 C CA . GLY A 1 79 ? 14.933 5.497 -16.951 1.00 94.25 79 GLY A CA 1
ATOM 553 C C . GLY A 1 79 ? 13.547 5.259 -16.344 1.00 94.25 79 GLY A C 1
ATOM 554 O O . GLY A 1 79 ? 13.450 4.849 -15.190 1.00 94.25 79 GLY A O 1
ATOM 555 N N . GLN A 1 80 ? 12.484 5.442 -17.137 1.00 96.31 80 GLN A N 1
ATOM 556 C CA . GLN A 1 80 ? 11.101 5.184 -16.709 1.00 96.31 80 GLN A CA 1
ATOM 557 C C . GLN A 1 80 ? 10.877 3.713 -16.342 1.00 96.31 80 GLN A C 1
ATOM 559 O O . GLN A 1 80 ? 10.370 3.436 -15.258 1.00 96.31 80 GLN A O 1
ATOM 564 N N . ALA A 1 81 ? 11.323 2.778 -17.191 1.00 96.12 81 ALA A N 1
ATOM 565 C CA . ALA A 1 81 ? 11.263 1.347 -16.899 1.00 96.12 81 ALA A CA 1
ATOM 566 C C . ALA A 1 81 ? 11.976 1.012 -15.580 1.00 96.12 81 ALA A C 1
ATOM 568 O O . ALA A 1 81 ? 11.450 0.270 -14.760 1.00 96.12 81 ALA A O 1
ATOM 569 N N . GLY A 1 82 ? 13.147 1.606 -15.331 1.00 94.06 82 GLY A N 1
ATOM 570 C CA . GLY A 1 82 ? 13.875 1.416 -14.078 1.00 94.06 82 GLY A CA 1
ATOM 571 C C . GLY A 1 82 ? 13.059 1.804 -12.840 1.00 94.06 82 GLY A C 1
ATOM 572 O O . GLY A 1 82 ? 12.975 1.014 -11.902 1.00 94.06 82 GLY A O 1
ATOM 573 N N . THR A 1 83 ? 12.423 2.980 -12.855 1.00 95.94 83 THR A N 1
ATOM 574 C CA . THR A 1 83 ? 11.573 3.458 -11.749 1.00 95.94 83 THR A CA 1
ATOM 575 C C . THR A 1 83 ? 10.330 2.592 -11.541 1.00 95.94 83 THR A C 1
ATOM 577 O O . THR A 1 83 ? 9.941 2.352 -10.395 1.00 95.94 83 THR A O 1
ATOM 580 N N . LEU A 1 84 ? 9.721 2.119 -12.631 1.00 96.12 84 LEU A N 1
ATOM 581 C CA . LEU A 1 84 ? 8.578 1.208 -12.584 1.00 96.12 84 LEU A CA 1
ATOM 582 C C . LEU A 1 84 ? 8.971 -0.133 -11.954 1.00 96.12 84 LEU A C 1
ATOM 584 O O . LEU A 1 84 ? 8.290 -0.596 -11.051 1.00 96.12 84 LEU A O 1
ATOM 588 N N . LEU A 1 85 ? 10.113 -0.715 -12.323 1.00 95.50 85 LEU A N 1
ATOM 589 C CA . LEU A 1 85 ? 10.576 -1.980 -11.734 1.00 95.50 85 LEU A CA 1
ATOM 590 C C . LEU A 1 85 ? 10.950 -1.836 -10.246 1.00 95.50 85 LEU A C 1
ATOM 592 O O . LEU A 1 85 ? 10.663 -2.724 -9.449 1.00 95.50 85 LEU A O 1
ATOM 596 N N . GLU A 1 86 ? 11.521 -0.698 -9.835 1.00 95.19 86 GLU A N 1
ATOM 597 C CA . GLU A 1 86 ? 11.799 -0.390 -8.417 1.00 95.19 86 GLU A CA 1
ATOM 598 C C . GLU A 1 86 ? 10.525 -0.265 -7.559 1.00 95.19 86 GLU A C 1
ATOM 600 O O . GLU A 1 86 ? 10.589 -0.336 -6.327 1.00 95.19 86 GLU A O 1
ATOM 605 N N . SER A 1 87 ? 9.354 -0.065 -8.177 1.00 96.69 87 SER A N 1
ATOM 606 C CA . SER A 1 87 ? 8.075 -0.056 -7.458 1.00 96.69 87 SER A CA 1
ATOM 607 C C . SER A 1 87 ? 7.776 -1.404 -6.794 1.00 96.69 87 SER A C 1
ATOM 609 O O . SER A 1 87 ? 7.217 -1.417 -5.696 1.00 96.69 87 SER A O 1
ATOM 611 N N . VAL A 1 88 ? 8.208 -2.517 -7.404 1.00 97.31 88 VAL A N 1
ATOM 612 C CA . VAL A 1 88 ? 7.965 -3.877 -6.906 1.00 97.31 88 VAL A CA 1
ATOM 613 C C . VAL A 1 88 ? 8.660 -4.077 -5.564 1.00 97.31 88 VAL A C 1
ATOM 615 O O . VAL A 1 88 ? 8.025 -4.496 -4.595 1.00 97.31 88 VAL A O 1
ATOM 618 N N . ASP A 1 89 ? 9.935 -3.694 -5.472 1.00 95.19 89 ASP A N 1
ATOM 619 C CA . ASP A 1 89 ? 10.715 -3.778 -4.232 1.00 95.19 89 ASP A CA 1
ATOM 620 C C . ASP A 1 89 ? 10.112 -2.896 -3.134 1.00 95.19 89 ASP A C 1
ATOM 622 O O . ASP A 1 89 ? 9.985 -3.306 -1.975 1.00 95.19 89 ASP A O 1
ATOM 626 N N . ARG A 1 90 ? 9.685 -1.682 -3.503 1.00 97.19 90 ARG A N 1
ATOM 627 C CA . ARG A 1 90 ? 9.041 -0.748 -2.574 1.00 97.19 90 ARG A CA 1
ATOM 628 C C . ARG A 1 90 ? 7.731 -1.313 -2.034 1.00 97.19 90 ARG A C 1
ATOM 630 O O . ARG A 1 90 ? 7.509 -1.269 -0.826 1.00 97.19 90 ARG A O 1
ATOM 637 N N . ARG A 1 91 ? 6.894 -1.880 -2.904 1.00 97.94 91 ARG A N 1
ATOM 638 C CA . ARG A 1 91 ? 5.624 -2.500 -2.515 1.00 97.94 91 ARG A CA 1
ATOM 639 C C . ARG A 1 91 ? 5.843 -3.737 -1.655 1.00 97.94 91 ARG A C 1
ATOM 641 O O . ARG A 1 91 ? 5.112 -3.939 -0.691 1.00 97.94 91 ARG A O 1
ATOM 648 N N . ALA A 1 92 ? 6.865 -4.538 -1.945 1.00 97.81 92 ALA A N 1
ATOM 649 C CA . ALA A 1 92 ? 7.228 -5.674 -1.105 1.00 97.81 92 ALA A CA 1
ATOM 650 C C . ALA A 1 92 ? 7.623 -5.234 0.314 1.00 97.81 92 ALA A C 1
ATOM 652 O O . ALA A 1 92 ? 7.172 -5.831 1.297 1.00 97.81 92 ALA A O 1
ATOM 653 N N . ALA A 1 93 ? 8.421 -4.169 0.433 1.00 98.19 93 ALA A N 1
ATOM 654 C CA . ALA A 1 93 ? 8.783 -3.593 1.724 1.00 98.19 93 ALA A CA 1
ATOM 655 C C . ALA A 1 93 ? 7.558 -3.034 2.466 1.00 98.19 93 ALA A C 1
ATOM 657 O O . ALA A 1 93 ? 7.390 -3.312 3.652 1.00 98.19 93 ALA A O 1
ATOM 658 N N . GLU A 1 94 ? 6.685 -2.307 1.767 1.00 98.44 94 GLU A N 1
ATOM 659 C CA . GLU A 1 94 ? 5.454 -1.727 2.312 1.00 98.44 94 GLU A CA 1
ATOM 660 C C . GLU A 1 94 ? 4.496 -2.801 2.852 1.00 98.44 94 GLU A C 1
ATOM 662 O O . GLU A 1 94 ? 4.107 -2.749 4.019 1.00 98.44 94 GLU A O 1
ATOM 667 N N . LEU A 1 95 ? 4.184 -3.824 2.048 1.00 98.62 95 LEU A N 1
ATOM 668 C CA . LEU A 1 95 ? 3.346 -4.954 2.462 1.00 98.62 95 LEU A CA 1
ATOM 669 C C . LEU A 1 95 ? 3.961 -5.695 3.657 1.00 98.62 95 LEU A C 1
ATOM 671 O O . LEU A 1 95 ? 3.261 -6.066 4.601 1.00 98.62 95 LEU A O 1
ATOM 675 N N . GLY A 1 96 ? 5.283 -5.885 3.643 1.00 98.25 96 GLY A N 1
ATOM 676 C CA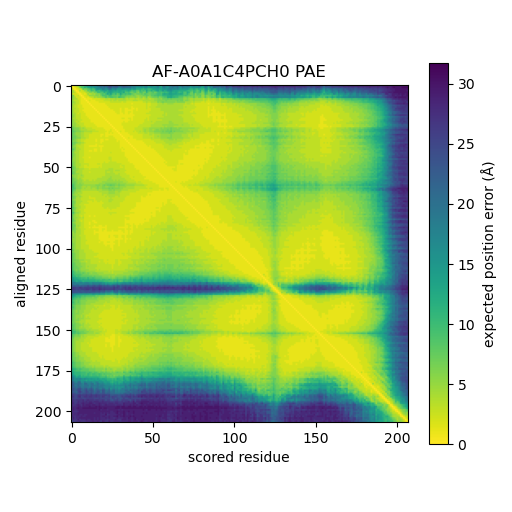 . GLY A 1 96 ? 6.011 -6.527 4.732 1.00 98.25 96 GLY A CA 1
ATOM 677 C C . GLY A 1 96 ? 5.987 -5.730 6.039 1.00 98.25 96 GLY A C 1
ATOM 678 O O . GLY A 1 96 ? 5.841 -6.326 7.106 1.00 98.25 96 GLY A O 1
ATOM 679 N N . GLU A 1 97 ? 6.134 -4.406 5.974 1.00 98.69 97 GLU A N 1
ATOM 680 C CA . GLU A 1 97 ? 6.016 -3.507 7.130 1.00 98.69 97 GLU A CA 1
ATOM 681 C C . GLU A 1 97 ? 4.588 -3.479 7.674 1.00 98.69 97 GLU A C 1
ATOM 683 O O . GLU A 1 97 ? 4.385 -3.661 8.875 1.00 98.69 97 GLU A O 1
ATOM 688 N N . ALA A 1 98 ? 3.588 -3.324 6.804 1.00 98.69 98 ALA A N 1
ATOM 689 C CA . ALA A 1 98 ? 2.190 -3.311 7.217 1.00 98.69 98 ALA A CA 1
ATOM 690 C C . ALA A 1 98 ? 1.798 -4.627 7.907 1.00 98.69 98 ALA A C 1
ATOM 692 O O . ALA A 1 98 ? 1.205 -4.616 8.985 1.00 98.69 98 ALA A O 1
ATOM 693 N N . ALA A 1 99 ? 2.236 -5.768 7.362 1.00 98.31 99 ALA A N 1
ATOM 694 C CA . ALA A 1 99 ? 1.998 -7.076 7.966 1.00 98.31 99 ALA A CA 1
ATOM 695 C C . ALA A 1 99 ? 2.645 -7.218 9.357 1.00 98.31 99 ALA A C 1
ATOM 697 O O . ALA A 1 99 ? 2.091 -7.901 10.216 1.00 98.31 99 ALA A O 1
ATOM 698 N N . ARG A 1 100 ? 3.797 -6.574 9.600 1.00 98.50 100 ARG A N 1
ATOM 699 C CA . ARG A 1 100 ? 4.448 -6.555 10.922 1.00 98.50 100 ARG A CA 1
ATOM 700 C C . ARG A 1 100 ? 3.726 -5.665 11.930 1.00 98.50 100 ARG A C 1
ATOM 702 O O . ARG A 1 100 ? 3.700 -6.008 13.107 1.00 98.50 100 ARG A O 1
ATOM 709 N N . LYS A 1 101 ? 3.182 -4.531 11.487 1.00 98.69 101 LYS A N 1
ATOM 710 C CA . LYS A 1 101 ? 2.501 -3.555 12.353 1.00 98.69 101 LYS A CA 1
ATOM 711 C C . LYS A 1 101 ? 1.081 -3.973 12.720 1.00 98.69 101 LYS A C 1
ATOM 713 O O . LYS A 1 101 ? 0.644 -3.708 13.836 1.00 98.69 101 LYS A O 1
ATOM 718 N N . LEU A 1 102 ? 0.388 -4.660 11.812 1.00 98.69 102 LEU A N 1
ATOM 719 C CA . LEU A 1 102 ? -1.028 -4.995 11.954 1.00 98.69 102 LEU A CA 1
ATOM 720 C C . LEU A 1 102 ? -1.403 -5.676 13.289 1.00 98.69 102 LEU A C 1
ATOM 722 O O . LEU A 1 102 ? -2.380 -5.242 13.895 1.00 98.69 102 LEU A O 1
ATOM 726 N N . PRO A 1 103 ? -0.663 -6.675 13.817 1.00 98.25 103 PRO A N 1
ATOM 727 C CA . PRO A 1 103 ? -1.020 -7.299 15.095 1.00 98.25 103 PRO A CA 1
ATOM 728 C C . PRO A 1 103 ? -0.984 -6.340 16.291 1.00 98.25 103 PRO A C 1
ATOM 730 O O . PRO A 1 103 ? -1.796 -6.472 17.206 1.00 98.25 103 PRO A O 1
ATOM 733 N N . ALA A 1 104 ? -0.050 -5.384 16.287 1.00 98.25 104 ALA A N 1
ATOM 734 C CA . ALA A 1 104 ? 0.047 -4.378 17.337 1.00 98.25 104 ALA A CA 1
ATOM 735 C C . ALA A 1 104 ? -1.131 -3.399 17.254 1.00 98.25 104 ALA A C 1
ATOM 737 O O . ALA A 1 104 ? -1.815 -3.223 18.255 1.00 98.25 104 ALA A O 1
ATOM 738 N N . ALA A 1 105 ? -1.431 -2.881 16.057 1.00 98.50 105 ALA A N 1
ATOM 739 C CA . ALA A 1 105 ? -2.575 -1.991 15.836 1.00 98.50 105 ALA A CA 1
ATOM 740 C C . ALA A 1 105 ? -3.904 -2.653 16.247 1.00 98.50 105 ALA A C 1
ATOM 742 O O . ALA A 1 105 ? -4.712 -2.057 16.942 1.00 98.50 105 ALA A O 1
ATOM 743 N N . LEU A 1 106 ? -4.099 -3.934 15.910 1.00 98.62 106 LEU A N 1
ATOM 744 C CA . LEU A 1 106 ? -5.276 -4.695 16.346 1.00 98.62 106 LEU A CA 1
ATOM 745 C C . LEU A 1 106 ? -5.401 -4.788 17.876 1.00 98.62 106 LEU A C 1
ATOM 747 O O . LEU A 1 106 ? -6.515 -4.770 18.387 1.00 98.62 106 LEU A O 1
ATOM 751 N N . THR A 1 107 ? -4.281 -4.927 18.590 1.00 98.25 107 THR A N 1
ATOM 752 C CA . THR A 1 107 ? -4.256 -5.048 20.060 1.00 98.25 107 THR A CA 1
ATOM 753 C C . THR A 1 107 ? -4.501 -3.698 20.739 1.00 98.25 107 THR A C 1
ATOM 755 O O . THR A 1 107 ? -5.158 -3.633 21.778 1.00 98.25 107 THR A O 1
ATOM 758 N N . GLU A 1 108 ? -3.969 -2.626 20.154 1.00 97.44 108 GLU A N 1
ATOM 759 C CA . GLU A 1 108 ? -4.185 -1.245 20.592 1.00 97.44 108 GLU A CA 1
ATOM 760 C C . GLU A 1 108 ? -5.669 -0.887 20.485 1.00 97.44 108 GLU A C 1
ATOM 762 O O . GLU A 1 108 ? -6.316 -0.686 21.510 1.00 97.44 108 GLU A O 1
ATOM 767 N N . THR A 1 109 ? -6.263 -1.030 19.298 1.00 97.94 109 THR A N 1
ATOM 768 C CA . THR A 1 109 ? -7.686 -0.727 19.087 1.00 97.94 109 THR A CA 1
ATOM 769 C C . THR A 1 109 ? -8.623 -1.609 19.923 1.00 97.94 109 THR A C 1
ATOM 771 O O . THR A 1 109 ? -9.693 -1.168 20.336 1.00 97.94 109 THR A O 1
ATOM 774 N N . GLU A 1 110 ? -8.257 -2.863 20.219 1.00 97.81 110 GLU A N 1
ATOM 775 C CA . GLU A 1 110 ? -9.014 -3.697 21.171 1.00 97.81 110 GLU A CA 1
ATOM 776 C C . GLU A 1 110 ? -9.002 -3.136 22.593 1.00 97.81 110 GLU A C 1
ATOM 778 O O . GLU A 1 110 ? -10.009 -3.215 23.301 1.00 97.81 110 GLU A O 1
ATOM 783 N N . THR A 1 111 ? -7.864 -2.588 23.011 1.00 96.50 111 THR A N 1
ATOM 784 C CA . THR A 1 111 ? -7.718 -1.950 24.320 1.00 96.50 111 THR A CA 1
ATOM 785 C C . THR A 1 111 ? -8.582 -0.695 24.385 1.00 96.50 111 THR A C 1
ATOM 787 O O . THR A 1 111 ? -9.361 -0.538 25.327 1.00 96.50 111 THR A O 1
ATOM 790 N N . ASP A 1 112 ? -8.543 0.131 23.342 1.00 94.94 112 ASP A N 1
ATOM 791 C CA . ASP A 1 112 ? -9.342 1.355 23.274 1.00 94.94 112 ASP A CA 1
ATOM 792 C C . ASP A 1 112 ? -10.845 1.068 23.195 1.00 94.94 112 ASP A C 1
ATOM 794 O O . ASP A 1 112 ? -11.650 1.774 23.806 1.00 94.94 112 ASP A O 1
ATOM 798 N N . LEU A 1 113 ? -11.248 -0.018 22.529 1.00 96.94 113 LEU A N 1
ATOM 799 C CA . LEU A 1 113 ? -12.630 -0.505 22.556 1.00 96.94 113 LEU A CA 1
ATOM 800 C C . LEU A 1 113 ? -13.074 -0.916 23.964 1.00 96.94 113 LEU A C 1
ATOM 802 O O . LEU A 1 113 ? -14.193 -0.588 24.368 1.00 96.94 113 LEU A O 1
ATOM 806 N N . ALA A 1 114 ? -12.218 -1.607 24.721 1.00 94.50 114 ALA A N 1
ATOM 807 C CA . ALA A 1 114 ? -12.519 -1.986 26.100 1.00 94.50 114 ALA A CA 1
ATOM 808 C C . ALA A 1 114 ? -12.672 -0.750 27.004 1.00 94.50 114 ALA A C 1
ATOM 810 O O . ALA A 1 114 ? -13.639 -0.653 27.768 1.00 94.50 114 ALA A O 1
ATOM 811 N N . ASP A 1 115 ? -11.777 0.229 26.862 1.00 89.88 115 ASP A N 1
ATOM 812 C CA . ASP A 1 115 ? -11.846 1.503 27.580 1.00 89.88 115 ASP A CA 1
ATOM 813 C C . ASP A 1 115 ? -13.109 2.297 27.207 1.00 89.88 115 ASP A C 1
ATOM 815 O O . ASP A 1 115 ? -13.798 2.847 28.076 1.00 89.88 115 ASP A O 1
ATOM 819 N N . ALA A 1 116 ? -13.462 2.317 25.920 1.00 91.12 116 ALA A N 1
ATOM 820 C CA . ALA A 1 116 ? -14.674 2.952 25.421 1.00 91.12 116 ALA A CA 1
ATOM 821 C C . ALA A 1 116 ? -15.951 2.296 25.961 1.00 91.12 116 ALA A C 1
ATOM 823 O O . ALA A 1 116 ? -16.884 3.000 26.365 1.00 91.12 116 ALA A O 1
ATOM 824 N N . GLY A 1 117 ? -15.982 0.963 26.018 1.00 90.06 117 GLY A N 1
ATOM 825 C CA . GLY A 1 117 ? -17.063 0.199 26.634 1.00 90.06 117 GLY A CA 1
ATOM 826 C C . GLY A 1 117 ? -17.228 0.530 28.119 1.00 90.06 117 GLY A C 1
ATOM 827 O O . GLY A 1 117 ? -18.335 0.836 28.562 1.00 90.06 117 GLY A O 1
ATOM 828 N N . GLY A 1 118 ? -16.125 0.584 28.872 1.00 87.81 118 GLY A N 1
ATOM 829 C CA . GLY A 1 118 ? -16.147 0.947 30.293 1.00 87.81 118 GLY A CA 1
ATOM 830 C C . GLY A 1 118 ? -16.689 2.360 30.557 1.00 87.81 118 GLY A C 1
ATOM 831 O O . GLY A 1 118 ? -17.443 2.575 31.509 1.00 87.81 118 GLY A O 1
ATOM 832 N N . LEU A 1 119 ? -16.375 3.332 29.692 1.00 83.81 119 LEU A N 1
ATOM 833 C CA . LEU A 1 119 ? -16.942 4.686 29.782 1.00 83.81 119 LEU A CA 1
ATOM 834 C C . LEU A 1 119 ? -18.450 4.718 29.492 1.00 83.81 119 LEU A C 1
ATOM 836 O O . LEU A 1 119 ? -19.193 5.459 30.143 1.00 83.81 119 LEU A O 1
ATOM 840 N N . LEU A 1 120 ? -18.925 3.905 28.546 1.00 84.75 120 LEU A N 1
ATOM 841 C CA . LEU A 1 120 ? -20.358 3.778 28.267 1.00 84.75 120 LEU A CA 1
ATOM 842 C C . LEU A 1 120 ? -21.140 3.157 29.428 1.00 84.75 120 LEU A C 1
ATOM 844 O O . LEU A 1 120 ? -22.285 3.535 29.659 1.00 84.75 120 LEU A O 1
ATOM 848 N N . GLU A 1 121 ? -20.544 2.225 30.166 1.00 84.00 121 GLU A N 1
ATOM 849 C CA . GLU A 1 121 ? -21.171 1.648 31.360 1.00 84.00 121 GLU A CA 1
ATOM 850 C C . GLU A 1 121 ? -21.198 2.635 32.537 1.00 84.00 121 GLU A C 1
ATOM 852 O O . GLU A 1 121 ? -22.139 2.636 33.332 1.00 84.00 121 GLU A O 1
ATOM 857 N N . GLY A 1 122 ? -20.186 3.502 32.642 1.00 78.00 122 GLY A N 1
ATOM 858 C CA . GLY A 1 122 ? -20.079 4.515 33.695 1.00 78.00 122 GLY A CA 1
ATOM 859 C C . GLY A 1 122 ? -20.887 5.799 33.459 1.00 78.00 122 GLY A C 1
ATOM 860 O O . GLY A 1 122 ? -21.009 6.616 34.377 1.00 78.00 122 GLY A O 1
ATOM 861 N N . THR A 1 123 ? -21.435 6.008 32.257 1.00 74.50 123 THR A N 1
ATOM 862 C CA . THR A 1 123 ? -22.183 7.227 31.909 1.00 74.50 123 THR A CA 1
ATOM 863 C C . THR A 1 123 ? -23.599 7.214 32.490 1.00 74.50 123 THR A C 1
ATOM 865 O O . THR A 1 123 ? -24.316 6.219 32.437 1.00 74.50 123 THR A O 1
ATOM 868 N N . ALA A 1 124 ? -24.035 8.350 33.045 1.00 64.44 124 ALA A N 1
ATOM 869 C CA . ALA A 1 124 ? -25.373 8.481 33.623 1.00 64.44 124 ALA A CA 1
ATOM 870 C C . ALA A 1 124 ? -26.484 8.373 32.558 1.00 64.44 124 ALA A C 1
ATOM 872 O O . ALA A 1 124 ? -26.327 8.844 31.427 1.00 64.44 124 ALA A O 1
ATOM 873 N N . GLU A 1 125 ? -27.639 7.818 32.944 1.00 57.16 125 GLU A N 1
ATOM 874 C CA . GLU A 1 125 ? -28.828 7.736 32.087 1.00 57.16 125 GLU A CA 1
ATOM 875 C C . GLU A 1 125 ? -29.214 9.130 31.550 1.00 57.16 125 GLU A C 1
ATOM 877 O O . GLU A 1 125 ? -29.542 10.040 32.313 1.00 57.16 125 GLU A O 1
ATOM 882 N N . GLY A 1 126 ? -29.154 9.300 30.222 1.00 57.88 126 GLY A N 1
ATOM 883 C CA . GLY A 1 126 ? -29.512 10.540 29.519 1.00 57.88 126 GLY A CA 1
ATOM 884 C C . GLY A 1 126 ? -28.370 11.249 28.778 1.00 57.88 126 GLY A C 1
ATOM 885 O O . GLY A 1 126 ? -28.655 12.146 27.985 1.00 57.88 126 GLY A O 1
ATOM 886 N N . ALA A 1 127 ? -27.106 10.848 28.966 1.00 65.81 127 ALA A N 1
A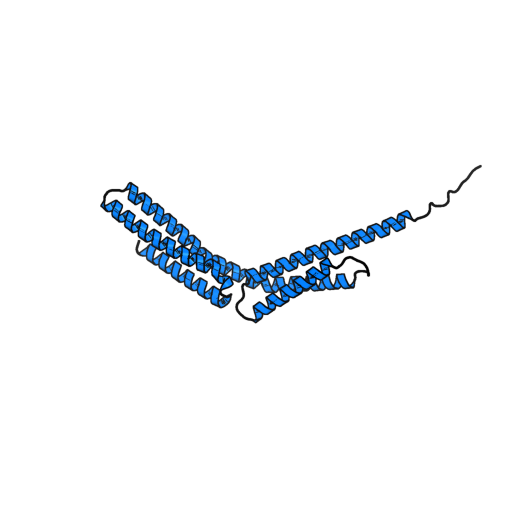TOM 887 C CA . ALA A 1 127 ? -25.984 11.381 28.186 1.00 65.81 127 ALA A CA 1
ATOM 888 C C . ALA A 1 127 ? -26.037 10.911 26.716 1.00 65.81 127 ALA A C 1
ATOM 890 O O . ALA A 1 127 ? -26.273 9.729 26.431 1.00 65.81 127 ALA A O 1
ATOM 891 N N . SER A 1 128 ? -25.790 11.824 25.767 1.00 72.44 128 SER A N 1
ATOM 892 C CA . SER A 1 128 ? -25.776 11.514 24.329 1.00 72.44 128 SER A CA 1
ATOM 893 C C . SER A 1 128 ? -24.554 10.670 23.952 1.00 72.44 128 SER A C 1
ATOM 895 O O . SER A 1 128 ? -23.515 11.176 23.548 1.00 72.44 128 SER A O 1
ATOM 897 N N . THR A 1 129 ? -24.711 9.357 24.059 1.00 81.69 129 THR A N 1
ATOM 898 C CA . THR A 1 129 ? -23.684 8.321 23.839 1.00 81.69 129 THR A CA 1
ATOM 899 C C . THR A 1 129 ? -23.867 7.578 22.509 1.00 81.69 129 THR A C 1
ATOM 901 O O . THR A 1 129 ? -23.223 6.564 22.251 1.00 81.69 129 THR A O 1
ATOM 904 N N . ALA A 1 130 ? -24.797 8.036 21.664 1.00 85.00 130 ALA A N 1
ATOM 905 C CA . ALA A 1 130 ? -25.169 7.360 20.422 1.00 85.00 130 ALA A CA 1
ATOM 906 C C . ALA A 1 130 ? -24.022 7.306 19.399 1.00 85.00 130 ALA A C 1
ATOM 908 O O . ALA A 1 130 ? -23.812 6.258 18.795 1.00 85.00 130 ALA A O 1
ATOM 909 N N . ASP A 1 131 ? -23.269 8.401 19.245 1.00 87.44 131 ASP A N 1
ATOM 910 C CA . ASP A 1 131 ? -22.118 8.453 18.335 1.00 87.44 131 ASP A CA 1
ATOM 911 C C . ASP A 1 131 ? -21.015 7.479 18.777 1.00 87.44 131 ASP A C 1
ATOM 913 O O . ASP A 1 131 ? -20.624 6.613 17.998 1.00 87.44 131 ASP A O 1
ATOM 917 N N . LEU A 1 132 ? -20.623 7.513 20.059 1.00 90.44 132 LEU A N 1
ATOM 918 C CA . LEU A 1 132 ? -19.631 6.590 20.623 1.00 90.44 132 LEU A CA 1
ATOM 919 C C . LEU A 1 132 ? -20.037 5.117 20.450 1.00 90.44 132 LEU A C 1
ATOM 921 O O . LEU A 1 132 ? -19.234 4.321 19.976 1.00 90.44 132 LEU A O 1
ATOM 925 N N . ARG A 1 133 ? -21.299 4.752 20.735 1.00 91.88 133 ARG A N 1
ATOM 926 C CA . ARG A 1 133 ? -21.803 3.388 20.466 1.00 91.88 133 ARG A CA 1
ATOM 927 C C . ARG A 1 133 ? -21.675 2.999 18.993 1.00 91.88 133 ARG A C 1
ATOM 929 O O . ARG A 1 133 ? -21.320 1.866 18.687 1.00 91.88 133 ARG A O 1
ATOM 936 N N . GLY A 1 134 ? -21.976 3.928 18.085 1.00 93.62 134 GLY A N 1
ATOM 937 C CA . GLY A 1 134 ? -21.853 3.702 16.647 1.00 93.62 134 GLY A CA 1
ATOM 938 C C . GLY A 1 134 ? -20.404 3.503 16.197 1.00 93.62 134 GLY A C 1
ATOM 939 O O . GLY A 1 134 ? -20.147 2.648 15.348 1.00 93.62 134 GLY A O 1
ATOM 940 N N . ARG A 1 135 ? -19.455 4.258 16.768 1.00 95.62 135 ARG A N 1
ATOM 941 C CA . ARG A 1 135 ? -18.019 4.098 16.489 1.00 95.62 135 ARG A CA 1
ATOM 942 C C . ARG A 1 135 ? -17.475 2.780 17.039 1.00 95.62 135 ARG A C 1
ATOM 944 O O . ARG A 1 135 ? -16.807 2.081 16.287 1.00 95.62 135 ARG A O 1
ATOM 951 N N . ILE A 1 136 ? -17.845 2.398 18.265 1.00 96.25 136 ILE A N 1
ATOM 952 C CA . ILE A 1 136 ? -17.492 1.095 18.857 1.00 96.25 136 ILE A CA 1
ATOM 953 C C . ILE A 1 136 ? -17.956 -0.050 17.956 1.00 96.25 136 ILE A C 1
ATOM 955 O O . ILE A 1 136 ? -17.135 -0.843 17.509 1.00 96.25 136 ILE A O 1
ATOM 959 N N . ALA A 1 137 ? -19.243 -0.083 17.595 1.00 96.69 137 ALA A N 1
ATOM 960 C CA . ALA A 1 137 ? -19.784 -1.154 16.759 1.00 96.69 137 ALA A CA 1
ATOM 961 C C . ALA A 1 137 ? -19.095 -1.235 15.383 1.00 96.69 137 ALA A C 1
ATOM 963 O O . ALA A 1 137 ? -18.893 -2.321 14.839 1.00 96.69 137 ALA A O 1
ATOM 964 N N . ARG A 1 138 ? -18.715 -0.086 14.803 1.00 97.50 138 ARG A N 1
ATOM 965 C CA . ARG A 1 138 ? -17.949 -0.050 13.550 1.00 97.50 138 ARG A CA 1
ATOM 966 C C . ARG A 1 138 ? -16.528 -0.587 13.742 1.00 97.50 138 ARG A C 1
ATOM 968 O O . ARG A 1 138 ? -16.087 -1.361 12.900 1.00 97.50 138 ARG A O 1
ATOM 975 N N . ALA A 1 139 ? -15.828 -0.189 14.802 1.00 98.19 139 ALA A N 1
ATOM 976 C CA . ALA A 1 139 ? -14.477 -0.665 15.081 1.00 98.19 139 ALA A CA 1
ATOM 977 C C . ALA A 1 139 ? -14.455 -2.179 15.348 1.00 98.19 139 ALA A C 1
ATOM 979 O O . ALA A 1 139 ? -13.649 -2.887 14.752 1.00 98.19 139 ALA A O 1
ATOM 980 N N . GLU A 1 140 ? -15.404 -2.701 16.130 1.00 98.50 140 GLU A N 1
ATOM 981 C CA . GLU A 1 140 ? -15.573 -4.145 16.348 1.00 98.50 140 GLU A CA 1
ATOM 982 C C . GLU A 1 140 ? -15.770 -4.907 15.032 1.00 98.50 140 GLU A C 1
ATOM 984 O O . GLU A 1 140 ? -15.120 -5.929 14.803 1.00 98.50 140 GLU A O 1
ATOM 989 N N . ALA A 1 141 ? -16.630 -4.396 14.142 1.00 98.62 141 ALA A N 1
ATOM 990 C CA . ALA A 1 141 ? -16.858 -4.999 12.832 1.00 98.62 141 ALA A CA 1
ATOM 991 C C . ALA A 1 141 ? -15.584 -4.998 11.971 1.00 98.62 141 ALA A C 1
ATOM 993 O O . ALA A 1 141 ? -15.242 -6.023 11.389 1.00 98.62 141 ALA A O 1
ATOM 994 N N . VAL A 1 142 ? -14.841 -3.885 11.942 1.00 98.75 142 VAL A N 1
ATOM 995 C CA . VAL A 1 142 ? -13.569 -3.787 11.206 1.00 98.75 142 VAL A CA 1
ATOM 996 C C . VAL A 1 142 ? -12.542 -4.7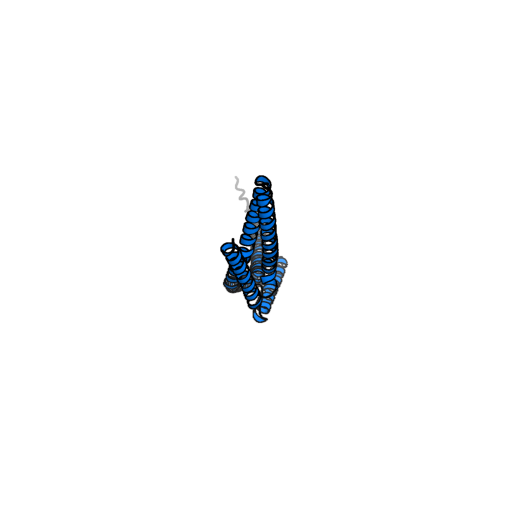89 11.734 1.00 98.75 142 VAL A C 1
ATOM 998 O O . VAL A 1 142 ? -11.928 -5.508 10.946 1.00 98.75 142 VAL A O 1
ATOM 1001 N N . LEU A 1 143 ? -12.367 -4.879 13.054 1.00 98.62 143 LEU A N 1
ATOM 1002 C CA . LEU A 1 143 ? -11.438 -5.821 13.682 1.00 98.62 143 LEU A CA 1
ATOM 1003 C C . LEU A 1 143 ? -11.827 -7.277 13.392 1.00 98.62 143 LEU A C 1
ATOM 1005 O O . LEU A 1 143 ? -10.959 -8.102 13.093 1.00 98.62 143 LEU A O 1
ATOM 1009 N N . ALA A 1 144 ? -13.123 -7.595 13.443 1.00 98.50 144 ALA A N 1
ATOM 1010 C CA . ALA A 1 144 ? -13.633 -8.918 13.103 1.00 98.50 144 ALA A CA 1
ATOM 1011 C C . ALA A 1 144 ? -13.378 -9.268 11.627 1.00 98.50 144 ALA A C 1
ATOM 1013 O O . ALA A 1 144 ? -12.868 -10.354 11.343 1.00 98.50 144 ALA A O 1
ATOM 1014 N N . ASP A 1 145 ? -13.660 -8.345 10.705 1.00 98.44 145 ASP A N 1
ATOM 1015 C CA . ASP A 1 145 ? -13.435 -8.527 9.269 1.00 98.44 145 ASP A CA 1
ATOM 1016 C C . ASP A 1 145 ? -11.948 -8.739 8.954 1.00 98.44 145 ASP A C 1
ATOM 1018 O O . ASP A 1 145 ? -11.588 -9.658 8.214 1.00 98.44 145 ASP A O 1
ATOM 1022 N N . VAL A 1 146 ? -11.066 -7.931 9.553 1.00 98.50 146 VAL A N 1
ATOM 1023 C CA . VAL A 1 146 ? -9.611 -8.045 9.370 1.00 98.50 146 VAL A CA 1
ATOM 1024 C C . VAL A 1 146 ? -9.096 -9.384 9.895 1.00 98.50 146 VAL A C 1
ATOM 1026 O O . VAL A 1 146 ? -8.370 -10.079 9.183 1.00 98.50 146 VAL A O 1
ATOM 1029 N N . ARG A 1 147 ? -9.508 -9.809 11.096 1.00 98.12 147 ARG A N 1
ATOM 1030 C CA . ARG A 1 147 ? -9.134 -11.129 11.636 1.00 98.12 147 ARG A CA 1
ATOM 1031 C C . ARG A 1 147 ? -9.667 -12.272 10.784 1.00 98.12 147 ARG A C 1
ATOM 1033 O O . ARG A 1 147 ? -8.955 -13.252 10.568 1.00 98.12 147 ARG A O 1
ATOM 1040 N N . GLY A 1 148 ? -10.894 -12.139 10.287 1.00 98.00 148 GLY A N 1
ATOM 1041 C CA . GLY A 1 148 ? -11.494 -13.091 9.361 1.00 98.00 148 GLY A CA 1
ATOM 1042 C C . GLY A 1 148 ? -10.665 -13.238 8.087 1.00 98.00 148 GLY A C 1
ATOM 1043 O O . GLY A 1 148 ? -10.338 -14.358 7.699 1.00 98.00 148 GLY A O 1
ATOM 1044 N N . ALA A 1 149 ? -10.253 -12.121 7.482 1.00 95.94 149 ALA A N 1
ATOM 1045 C CA . ALA A 1 149 ? -9.394 -12.119 6.300 1.00 95.94 149 ALA A CA 1
ATOM 1046 C C . ALA A 1 149 ? -8.029 -12.770 6.576 1.00 95.94 149 ALA A C 1
ATOM 1048 O O . ALA A 1 149 ? -7.607 -13.642 5.819 1.00 95.94 149 ALA A O 1
ATOM 1049 N N . MET A 1 150 ? -7.382 -12.419 7.695 1.00 95.81 150 MET A N 1
ATOM 1050 C CA . MET A 1 150 ? -6.102 -13.011 8.106 1.00 95.81 150 MET A CA 1
ATOM 1051 C C . MET A 1 150 ? -6.187 -14.530 8.309 1.00 95.81 150 MET A C 1
ATOM 1053 O O . MET A 1 150 ? -5.231 -15.246 8.017 1.00 95.81 150 MET A O 1
ATOM 1057 N N . ALA A 1 151 ? -7.316 -15.033 8.815 1.00 96.81 151 ALA A N 1
ATOM 1058 C CA . ALA A 1 151 ? -7.531 -16.463 9.029 1.00 96.81 151 ALA A CA 1
ATOM 1059 C C . ALA A 1 151 ? -7.905 -17.221 7.742 1.00 96.81 151 ALA A C 1
ATOM 1061 O O . ALA A 1 151 ? -7.660 -18.424 7.649 1.00 96.81 151 ALA A O 1
ATOM 1062 N N . ALA A 1 152 ? -8.506 -16.542 6.761 1.00 95.38 152 ALA A N 1
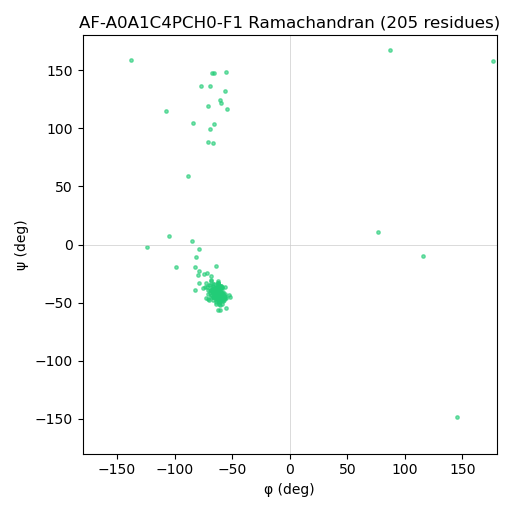ATOM 1063 C CA . ALA A 1 152 ? -8.993 -17.155 5.527 1.00 95.38 152 ALA A CA 1
ATOM 1064 C C . ALA A 1 152 ? -7.885 -17.437 4.497 1.00 95.38 152 ALA A C 1
ATOM 1066 O O . ALA A 1 152 ? -8.066 -18.309 3.645 1.00 95.38 152 ALA A O 1
ATOM 1067 N N . GLY A 1 153 ? -6.752 -16.730 4.560 1.00 93.81 153 GLY A N 1
ATOM 1068 C CA . GLY A 1 153 ? -5.633 -16.921 3.636 1.00 93.81 153 GLY A CA 1
ATOM 1069 C C . GLY A 1 153 ? -4.901 -15.617 3.305 1.00 93.81 153 GLY A C 1
ATOM 1070 O O . GLY A 1 153 ? -4.820 -14.738 4.162 1.00 93.81 153 GLY A O 1
ATOM 1071 N N . PRO A 1 154 ? -4.343 -15.485 2.084 1.00 96.44 154 PRO A N 1
ATOM 1072 C CA . PRO A 1 154 ? -3.694 -14.255 1.643 1.00 96.44 154 PRO A CA 1
ATOM 1073 C C . PRO A 1 154 ? -4.638 -13.051 1.738 1.00 96.44 154 PRO A C 1
ATOM 1075 O O . PRO A 1 154 ? -5.781 -13.102 1.284 1.00 96.44 154 PRO A O 1
ATOM 1078 N N . TYR A 1 155 ? -4.139 -11.966 2.318 1.00 96.50 155 TYR A N 1
ATOM 1079 C CA . TYR A 1 155 ? -4.858 -10.714 2.530 1.00 96.50 155 TYR A CA 1
ATOM 1080 C C . TYR A 1 155 ? -3.936 -9.534 2.214 1.00 96.50 155 TYR A C 1
ATOM 1082 O O . TYR A 1 155 ? -2.714 -9.681 2.267 1.00 96.50 155 TYR A O 1
ATOM 1090 N N . ASP A 1 156 ? -4.512 -8.362 1.938 1.00 97.62 156 ASP A N 1
ATOM 1091 C CA . ASP A 1 156 ? -3.749 -7.125 1.755 1.00 97.62 156 ASP A CA 1
ATOM 1092 C C . ASP A 1 156 ? -3.453 -6.478 3.126 1.00 97.62 156 ASP A C 1
ATOM 1094 O O . ASP A 1 156 ? -4.359 -5.904 3.741 1.00 97.62 156 ASP A O 1
ATOM 1098 N N . PRO A 1 157 ? -2.213 -6.564 3.650 1.00 98.25 157 PRO A N 1
ATOM 1099 C CA . PRO A 1 157 ? -1.868 -6.000 4.949 1.00 98.25 157 PRO A CA 1
ATOM 1100 C C . PRO A 1 157 ? -1.883 -4.471 4.985 1.00 98.25 157 PRO A C 1
ATOM 1102 O O . PRO A 1 157 ? -2.090 -3.918 6.061 1.00 98.25 157 PRO A O 1
ATOM 1105 N N . VAL A 1 158 ? -1.658 -3.786 3.858 1.00 98.38 158 VAL A N 1
ATOM 1106 C CA . VAL A 1 158 ? -1.670 -2.314 3.810 1.00 98.38 158 VAL A CA 1
ATOM 1107 C C . VAL A 1 158 ? -3.098 -1.822 3.970 1.00 98.38 158 VAL A C 1
ATOM 1109 O O . VAL A 1 158 ? -3.373 -0.959 4.801 1.00 98.38 158 VAL A O 1
ATOM 1112 N N . ASP A 1 159 ? -4.024 -2.420 3.225 1.00 97.69 159 ASP A N 1
ATOM 1113 C CA . ASP A 1 159 ? -5.441 -2.101 3.339 1.00 97.69 159 ASP A CA 1
ATOM 1114 C C . ASP A 1 159 ? -6.017 -2.505 4.707 1.00 97.69 159 ASP A C 1
ATOM 1116 O O . ASP A 1 159 ? -6.759 -1.730 5.309 1.00 97.69 159 ASP A O 1
ATOM 1120 N N . ALA A 1 160 ? -5.631 -3.669 5.240 1.00 98.38 160 ALA A N 1
ATOM 1121 C CA . ALA A 1 160 ? -6.036 -4.094 6.578 1.00 98.38 160 ALA A CA 1
ATOM 1122 C C . ALA A 1 160 ? -5.549 -3.127 7.669 1.00 98.38 160 ALA A C 1
ATOM 1124 O O . ALA A 1 160 ? -6.353 -2.698 8.495 1.00 98.38 160 ALA A O 1
ATOM 1125 N N . LEU A 1 161 ? -4.264 -2.750 7.653 1.00 98.75 161 LEU A N 1
ATOM 1126 C CA . LEU A 1 161 ? -3.697 -1.810 8.623 1.00 98.75 161 LEU A CA 1
ATOM 1127 C C . LEU A 1 161 ? -4.391 -0.451 8.544 1.00 98.75 161 LEU A C 1
ATOM 1129 O O . LEU A 1 161 ? -4.849 0.049 9.566 1.00 98.75 161 LEU A O 1
ATOM 1133 N N . ARG A 1 162 ? -4.563 0.086 7.331 1.00 98.56 162 ARG A N 1
ATOM 1134 C CA . ARG A 1 162 ? -5.269 1.351 7.104 1.00 98.56 162 ARG A CA 1
ATOM 1135 C C . ARG A 1 162 ? -6.678 1.334 7.702 1.00 98.56 162 ARG A C 1
ATOM 1137 O O . ARG A 1 162 ? -7.071 2.289 8.357 1.00 98.56 162 ARG A O 1
ATOM 1144 N N . ARG A 1 163 ? -7.451 0.261 7.492 1.00 98.56 163 ARG A N 1
ATOM 1145 C CA . ARG A 1 163 ? -8.818 0.151 8.038 1.00 98.56 163 ARG A CA 1
ATOM 1146 C C . ARG A 1 163 ? -8.833 0.123 9.565 1.00 98.56 163 ARG A C 1
ATOM 1148 O O . ARG A 1 163 ? -9.727 0.723 10.154 1.00 98.56 163 ARG A O 1
ATOM 1155 N N . VAL A 1 164 ? -7.878 -0.572 10.189 1.00 98.81 164 VAL A N 1
ATOM 1156 C CA . VAL A 1 164 ? -7.744 -0.608 11.654 1.00 98.81 164 VAL A CA 1
ATOM 1157 C C . VAL A 1 164 ? -7.406 0.784 12.183 1.00 98.81 164 VAL A C 1
ATOM 1159 O O . VAL A 1 164 ? -8.149 1.291 13.012 1.00 98.81 164 VAL A O 1
ATOM 1162 N N . GLU A 1 165 ? -6.381 1.442 11.636 1.00 98.50 165 GLU A N 1
ATOM 1163 C CA . GLU A 1 165 ? -5.971 2.798 12.039 1.00 98.50 165 GLU A CA 1
ATOM 1164 C C . GLU A 1 165 ? -7.090 3.840 11.829 1.00 98.50 165 GLU A C 1
ATOM 1166 O O . GLU A 1 165 ? -7.283 4.737 12.646 1.00 98.50 165 GLU A O 1
ATOM 1171 N N . GLU A 1 166 ? -7.877 3.724 10.755 1.00 98.56 166 GLU A N 1
ATOM 1172 C CA . GLU A 1 166 ? -9.044 4.586 10.522 1.00 98.56 166 GLU A CA 1
ATOM 1173 C C . GLU A 1 166 ? -10.159 4.357 11.551 1.00 98.56 166 GLU A C 1
ATOM 1175 O O . GLU A 1 166 ? -10.802 5.315 11.986 1.00 98.56 166 GLU A O 1
ATOM 1180 N N . ALA A 1 167 ? -10.418 3.102 11.928 1.00 98.25 167 ALA A N 1
ATOM 1181 C CA . ALA A 1 167 ? -11.413 2.766 12.943 1.00 98.25 167 ALA A CA 1
ATOM 1182 C C . ALA A 1 167 ? -10.982 3.237 14.339 1.00 98.25 167 ALA A C 1
ATOM 1184 O O . ALA A 1 167 ? -11.811 3.753 15.088 1.00 98.25 167 ALA A O 1
ATOM 1185 N N . ASP A 1 168 ? -9.696 3.099 14.637 1.00 97.56 168 ASP A N 1
ATOM 1186 C CA . ASP A 1 168 ? -9.035 3.545 15.858 1.00 97.56 168 ASP A CA 1
ATOM 1187 C C . ASP A 1 168 ? -9.137 5.066 16.039 1.00 97.56 168 ASP A C 1
ATOM 1189 O O . ASP A 1 168 ? -9.781 5.554 16.969 1.00 97.56 168 ASP A O 1
ATOM 1193 N N . ALA A 1 169 ? -8.673 5.833 15.048 1.00 97.50 169 ALA A N 1
ATOM 1194 C CA . ALA A 1 169 ? -8.771 7.291 15.062 1.00 97.50 169 ALA A CA 1
ATOM 1195 C C . ALA A 1 169 ? -10.229 7.779 15.171 1.00 97.50 169 ALA A C 1
ATOM 1197 O O . ALA A 1 169 ? -10.534 8.775 15.834 1.00 97.50 169 ALA A O 1
ATOM 1198 N N . ALA A 1 170 ? -11.156 7.069 14.521 1.00 95.75 170 ALA A N 1
ATOM 1199 C CA . ALA A 1 170 ? -12.580 7.358 14.587 1.00 95.75 170 ALA A CA 1
ATOM 1200 C C . ALA A 1 170 ? -13.193 7.068 15.969 1.00 95.75 170 ALA A C 1
ATOM 1202 O O . ALA A 1 170 ? -14.175 7.726 16.331 1.00 95.75 170 ALA A O 1
ATOM 1203 N N . LEU A 1 171 ? -12.670 6.087 16.707 1.00 95.06 171 LEU A N 1
ATOM 1204 C CA . LEU A 1 171 ? -13.064 5.775 18.079 1.00 95.06 171 LEU A CA 1
ATOM 1205 C C . LEU A 1 171 ? -12.531 6.838 19.045 1.00 95.06 171 LEU A C 1
ATOM 1207 O O . LEU A 1 171 ? -13.299 7.375 19.846 1.00 95.06 171 LEU A O 1
ATOM 1211 N N . ASP A 1 172 ? -11.262 7.207 18.898 1.00 93.38 172 ASP A N 1
ATOM 1212 C CA . ASP A 1 172 ? -10.593 8.245 19.682 1.00 93.38 172 ASP A CA 1
ATOM 1213 C C . ASP A 1 172 ? -11.286 9.606 19.595 1.00 93.38 172 ASP A C 1
ATOM 1215 O O . ASP A 1 172 ? -11.514 10.276 20.610 1.00 93.38 172 ASP A O 1
ATOM 1219 N N . GLU A 1 173 ? -11.685 10.008 18.387 1.00 92.75 173 GLU A N 1
ATOM 1220 C CA . GLU A 1 173 ? -12.444 11.237 18.161 1.00 92.75 173 GLU A CA 1
ATOM 1221 C C . GLU A 1 173 ? -13.755 11.241 18.969 1.00 92.75 173 GLU A C 1
ATOM 1223 O O . GLU A 1 173 ? -14.075 12.218 19.658 1.00 92.75 173 GLU A O 1
ATOM 1228 N N . ALA A 1 174 ? -14.502 10.134 18.937 1.00 90.00 174 ALA A N 1
ATOM 1229 C CA . ALA A 1 174 ? -15.756 10.016 19.673 1.00 90.00 174 ALA A CA 1
ATOM 1230 C C . ALA A 1 174 ? -15.541 9.938 21.190 1.00 90.00 174 ALA A C 1
ATOM 1232 O O . ALA A 1 174 ? -16.337 10.497 21.951 1.00 90.00 174 ALA A O 1
ATOM 1233 N N . LEU A 1 175 ? -14.457 9.306 21.645 1.00 87.31 175 LEU A N 1
ATOM 1234 C CA . LEU A 1 175 ? -14.067 9.280 23.055 1.00 87.31 175 LEU A CA 1
ATOM 1235 C C . LEU A 1 175 ? -13.738 10.675 23.581 1.00 87.31 175 LEU A C 1
ATOM 1237 O O . LEU A 1 175 ? -14.196 11.059 24.663 1.00 87.31 175 LEU A O 1
ATOM 1241 N N . ALA A 1 176 ? -12.968 11.452 22.820 1.00 87.81 176 ALA A N 1
ATOM 1242 C CA . ALA A 1 176 ? -12.674 12.839 23.151 1.00 87.81 176 ALA A CA 1
ATOM 1243 C C . ALA A 1 176 ? -13.964 13.673 23.221 1.00 87.81 176 ALA A C 1
ATOM 1245 O O . ALA A 1 176 ? -14.197 14.364 24.219 1.00 87.81 176 ALA A O 1
ATOM 1246 N N . GLY A 1 177 ? -14.846 13.532 22.225 1.00 85.56 177 GLY A N 1
ATOM 1247 C CA . GLY A 1 177 ? -16.143 14.211 22.188 1.00 85.56 177 GLY A CA 1
ATOM 1248 C C . GLY A 1 177 ? -17.043 13.873 23.383 1.00 85.56 177 GLY A C 1
ATOM 1249 O O . GLY A 1 177 ? -17.605 14.776 24.009 1.00 85.56 177 GLY A O 1
ATOM 1250 N N . ALA A 1 178 ? -17.138 12.593 23.756 1.00 83.31 178 ALA A N 1
ATOM 1251 C CA . ALA A 1 178 ? -17.924 12.144 24.906 1.00 83.31 178 ALA A CA 1
ATOM 1252 C C . ALA A 1 178 ? -17.400 12.733 26.228 1.00 83.31 178 ALA A C 1
ATOM 1254 O O . ALA A 1 178 ? -18.169 13.291 27.016 1.00 83.31 178 ALA A O 1
ATOM 1255 N N . ARG A 1 179 ? -16.079 12.692 26.443 1.00 82.38 179 ARG A N 1
ATOM 1256 C CA . ARG A 1 179 ? -15.433 13.250 27.645 1.00 82.38 179 ARG A CA 1
ATOM 1257 C C . ARG A 1 179 ? -15.632 14.763 27.756 1.00 82.38 179 ARG A C 1
ATOM 1259 O O . ARG A 1 179 ? -15.828 15.289 28.855 1.00 82.38 179 ARG A O 1
ATOM 1266 N N . ASP A 1 180 ? -15.583 15.484 26.641 1.00 83.94 180 ASP A N 1
ATOM 1267 C CA . ASP A 1 180 ? -15.788 16.932 26.638 1.00 83.94 180 ASP A CA 1
ATOM 1268 C C . ASP A 1 180 ? -17.247 17.319 26.903 1.00 83.94 180 ASP A C 1
ATOM 1270 O O . ASP A 1 180 ? -17.497 18.270 27.657 1.00 83.94 180 ASP A O 1
ATOM 1274 N N . GLN A 1 181 ? -18.204 16.541 26.391 1.00 77.19 181 GLN A N 1
ATOM 1275 C CA . GLN A 1 181 ? -19.623 16.709 26.698 1.00 77.19 181 GLN A CA 1
ATOM 1276 C C . GLN A 1 181 ? -19.900 16.515 28.197 1.00 77.19 181 GLN A C 1
ATOM 1278 O O . GLN A 1 181 ? -20.502 17.388 28.828 1.00 77.19 181 GLN A O 1
ATOM 1283 N N . GLU A 1 182 ? -19.385 15.443 28.808 1.00 77.94 182 GLU A N 1
ATOM 1284 C CA . GLU A 1 182 ? -19.519 15.200 30.253 1.00 77.94 182 GLU A CA 1
ATOM 1285 C C . GLU A 1 182 ? -18.955 16.352 31.094 1.00 77.94 182 GLU A C 1
ATOM 1287 O O . GLU A 1 182 ? -19.584 16.825 3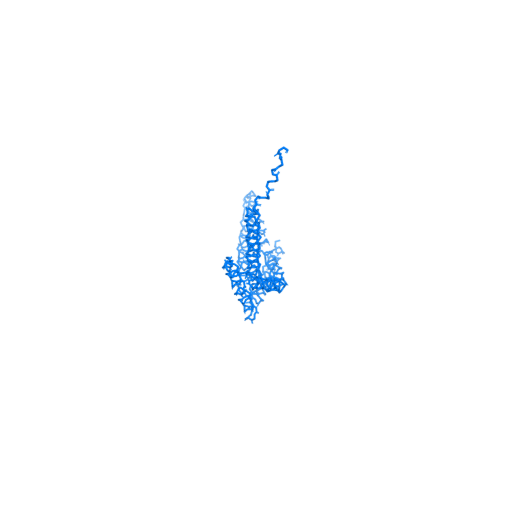2.051 1.00 77.94 182 GLU A O 1
ATOM 1292 N N . ARG A 1 183 ? -17.763 16.846 30.731 1.00 80.44 183 ARG A N 1
ATOM 1293 C CA . ARG A 1 183 ? -17.129 17.994 31.396 1.00 80.44 183 ARG A CA 1
ATOM 1294 C C . ARG A 1 183 ? -17.973 19.259 31.248 1.00 80.44 183 ARG A C 1
ATOM 1296 O O . ARG A 1 183 ? -18.072 20.038 32.202 1.00 80.44 183 ARG A O 1
ATOM 1303 N N . GLY A 1 184 ? -18.570 19.481 30.078 1.00 79.62 184 GLY A N 1
ATOM 1304 C CA . GLY A 1 184 ? -19.496 20.583 29.817 1.00 79.62 184 GLY A CA 1
ATOM 1305 C C . GLY A 1 184 ? -20.740 20.515 30.705 1.00 79.62 184 GLY A C 1
ATOM 1306 O O . GLY A 1 184 ? -21.064 21.483 31.401 1.00 79.62 184 GLY A O 1
ATOM 1307 N N . GLU A 1 185 ? -21.384 19.351 30.765 1.00 77.19 185 GLU A N 1
ATOM 1308 C CA . GLU A 1 185 ? -22.574 19.103 31.585 1.00 77.19 185 GLU A CA 1
ATOM 1309 C C . GLU A 1 185 ? -22.287 19.228 33.088 1.00 77.19 185 GLU A C 1
ATOM 1311 O O . GLU A 1 185 ? -23.066 19.826 33.839 1.00 77.19 185 GLU A O 1
ATOM 1316 N N . ALA A 1 186 ? -21.142 18.726 33.558 1.00 78.12 186 ALA A N 1
ATOM 1317 C CA . ALA A 1 186 ? -20.707 18.886 34.945 1.00 78.12 186 ALA A CA 1
ATOM 1318 C C . ALA A 1 186 ? -20.506 20.368 35.322 1.00 78.12 186 ALA A C 1
ATOM 1320 O O . ALA A 1 186 ? -20.958 20.813 36.385 1.00 78.12 186 ALA A O 1
ATOM 1321 N N . LYS A 1 187 ? -19.888 21.165 34.437 1.00 76.94 187 LYS A N 1
ATOM 1322 C CA . LYS A 1 187 ? -19.727 22.618 34.632 1.00 76.94 187 LYS A CA 1
ATOM 1323 C C . LYS A 1 187 ? -21.074 23.339 34.653 1.00 76.94 187 LYS A C 1
ATOM 1325 O O . LYS A 1 187 ? -21.296 24.173 35.536 1.00 76.94 187 LYS A O 1
ATOM 1330 N N . ALA A 1 188 ? -21.983 23.002 33.735 1.00 76.44 188 ALA A N 1
ATOM 1331 C CA . ALA A 1 188 ? -23.327 23.573 33.691 1.00 76.44 188 ALA A CA 1
ATOM 1332 C C . ALA A 1 188 ? -24.076 23.323 35.012 1.00 76.44 188 ALA A C 1
ATOM 1334 O O . ALA A 1 188 ? -24.548 24.281 35.636 1.00 76.44 188 ALA A O 1
ATOM 1335 N N . ARG A 1 189 ? -24.064 22.078 35.517 1.00 75.25 189 ARG A N 1
ATOM 1336 C CA . ARG A 1 189 ? -24.650 21.706 36.820 1.00 75.25 189 ARG A CA 1
ATOM 1337 C C . ARG A 1 189 ? -24.040 22.486 37.990 1.00 75.25 189 ARG A C 1
ATOM 1339 O O . ARG A 1 189 ? -24.779 23.061 38.790 1.00 75.25 189 ARG A O 1
ATOM 1346 N N . SER A 1 190 ? -22.708 22.587 38.066 1.00 75.19 190 SER A N 1
ATOM 1347 C CA . SER A 1 190 ? -22.026 23.357 39.124 1.00 75.19 190 SER A CA 1
ATOM 1348 C C . SER A 1 190 ? -22.381 24.849 39.087 1.00 75.19 190 SER A C 1
ATOM 1350 O O . SER A 1 190 ? -22.585 25.474 40.131 1.00 75.19 190 SER A O 1
ATOM 1352 N N . SER A 1 191 ? -22.493 25.433 37.889 1.00 73.19 191 SER A N 1
ATOM 1353 C CA . SER A 1 191 ? -22.855 26.845 37.720 1.00 73.19 191 SER A CA 1
ATOM 1354 C C . SER A 1 191 ? -24.314 27.133 38.096 1.00 73.19 191 SER A C 1
ATOM 1356 O O . SER A 1 191 ? -24.597 28.184 38.676 1.00 73.19 191 SER A O 1
ATOM 1358 N N . SER A 1 192 ? -25.219 26.183 37.834 1.00 68.88 192 SER A N 1
ATOM 1359 C CA . SER A 1 192 ? -26.630 26.272 38.216 1.00 68.88 192 SER A CA 1
ATOM 1360 C C . SER A 1 192 ? -26.795 26.225 39.736 1.00 68.88 192 SER A C 1
ATOM 1362 O O . SER A 1 192 ? -27.466 27.082 40.305 1.00 68.88 192 SER A O 1
ATOM 1364 N N . ILE A 1 193 ? -26.104 25.303 40.418 1.00 72.38 193 ILE A N 1
ATOM 1365 C CA . ILE A 1 193 ? -26.113 25.210 41.890 1.00 72.38 193 ILE A CA 1
ATOM 1366 C C . ILE A 1 193 ? -25.586 26.503 42.531 1.00 72.38 193 ILE A C 1
ATOM 1368 O O . ILE A 1 193 ? -26.166 27.005 43.491 1.00 72.38 193 ILE A O 1
ATOM 1372 N N . ARG A 1 194 ? -24.520 27.094 41.975 1.00 69.25 194 ARG A N 1
ATOM 1373 C CA . ARG A 1 194 ? -23.916 28.329 42.506 1.00 69.25 194 ARG A CA 1
ATOM 1374 C C . ARG A 1 194 ? -24.813 29.562 42.332 1.00 69.25 194 ARG A C 1
ATOM 1376 O O . ARG A 1 194 ? -24.776 30.448 43.180 1.00 69.25 194 ARG A O 1
ATOM 1383 N N . ARG A 1 195 ? -25.630 29.621 41.269 1.00 63.81 195 ARG A N 1
ATOM 1384 C CA . ARG A 1 195 ? -26.620 30.699 41.056 1.00 63.81 195 ARG A CA 1
ATOM 1385 C C . ARG A 1 195 ? -27.846 30.591 41.964 1.00 63.81 195 ARG A C 1
ATOM 1387 O O . ARG A 1 195 ? -28.451 31.617 42.248 1.00 63.81 195 ARG A O 1
ATOM 1394 N N . CYS A 1 196 ? -28.197 29.395 42.435 1.00 60.72 196 CYS A N 1
ATOM 1395 C CA . CYS A 1 196 ? -29.328 29.185 43.346 1.00 60.72 196 CYS A CA 1
ATOM 1396 C C . CYS A 1 196 ? -28.988 29.401 44.834 1.00 60.72 196 CYS A C 1
ATOM 1398 O O . CYS A 1 196 ? -29.858 29.214 45.682 1.00 60.72 196 CYS A O 1
ATOM 1400 N N . SER A 1 197 ? -27.758 29.804 45.177 1.00 54.88 197 SER A N 1
ATOM 1401 C CA . SER A 1 197 ? -27.394 30.112 46.564 1.00 54.88 197 SER A CA 1
ATOM 1402 C C . SER A 1 197 ? -28.084 31.417 47.010 1.00 54.88 197 SER A C 1
ATOM 1404 O O . SER A 1 197 ? -27.840 32.459 46.396 1.00 54.88 197 SER A O 1
ATOM 1406 N N . PRO A 1 198 ? -28.949 31.409 48.045 1.00 57.47 198 PRO A N 1
ATOM 1407 C CA . PRO A 1 198 ? -29.714 32.592 48.436 1.00 57.47 198 PRO A CA 1
ATOM 1408 C C . PRO A 1 198 ? -28.791 33.690 48.996 1.00 57.47 198 PRO A C 1
ATOM 1410 O O . PRO A 1 198 ? -27.781 33.372 49.632 1.00 57.47 198 PRO A O 1
ATOM 1413 N N . PRO A 1 199 ? -29.108 34.986 48.794 1.00 59.03 199 PRO A N 1
ATOM 1414 C CA . PRO A 1 199 ? -28.324 36.072 49.370 1.00 59.03 199 PRO A CA 1
ATOM 1415 C C . PRO A 1 199 ? -28.344 35.970 50.900 1.00 59.03 199 PRO A C 1
ATOM 1417 O O . PRO A 1 199 ? -29.410 35.937 51.515 1.00 59.03 199 PRO A O 1
ATOM 1420 N N . GLY A 1 200 ? -27.155 35.906 51.508 1.00 60.12 200 GLY A N 1
ATOM 1421 C CA . GLY A 1 200 ? -26.990 35.840 52.960 1.00 60.12 200 GLY A CA 1
ATOM 1422 C C . GLY A 1 200 ? -27.694 37.004 53.675 1.00 60.12 200 GLY A C 1
ATOM 1423 O O . GLY A 1 200 ? -27.806 38.097 53.107 1.00 60.12 200 GLY A O 1
ATOM 1424 N N . PRO A 1 201 ? -28.193 36.789 54.907 1.00 58.06 201 PRO A N 1
ATOM 1425 C CA . PRO A 1 201 ? -29.036 37.757 55.594 1.00 58.06 201 PRO A CA 1
ATOM 1426 C C . PRO A 1 201 ? -28.294 39.084 55.777 1.00 58.06 201 PRO A C 1
ATOM 1428 O O . PRO A 1 201 ? -27.229 39.147 56.392 1.00 58.06 201 PRO A O 1
ATOM 1431 N N . ARG A 1 202 ? -28.869 40.165 55.234 1.00 56.47 202 ARG A N 1
ATOM 1432 C CA . ARG A 1 202 ? -28.380 41.530 55.445 1.00 56.47 202 ARG A CA 1
ATOM 1433 C C . ARG A 1 202 ? -28.568 41.885 56.917 1.00 56.47 202 ARG A C 1
ATOM 1435 O O . ARG A 1 202 ? -29.680 42.181 57.346 1.00 56.47 202 ARG A O 1
ATOM 1442 N N . SER A 1 203 ? -27.481 41.874 57.683 1.00 58.38 203 SER A N 1
ATOM 1443 C CA . SER A 1 203 ? -27.446 42.399 59.046 1.00 58.38 203 SER A CA 1
ATOM 1444 C C . SER A 1 203 ? -27.642 43.919 59.010 1.00 58.38 203 SER A C 1
ATOM 1446 O O . SER A 1 203 ? -26.684 44.690 58.915 1.00 58.38 203 SER A O 1
ATOM 1448 N N . GLY A 1 204 ? -28.902 44.353 59.038 1.00 49.91 204 GLY A N 1
ATOM 1449 C CA . GLY A 1 204 ? -29.284 45.742 59.249 1.00 49.91 204 GLY A CA 1
ATOM 1450 C C . GLY A 1 204 ? -28.981 46.139 60.687 1.00 49.91 204 GLY A C 1
ATOM 1451 O O . GLY A 1 204 ? -29.742 45.826 61.595 1.00 49.91 204 GLY A O 1
ATOM 1452 N N . ARG A 1 205 ? -27.848 46.812 60.894 1.00 60.78 205 ARG A N 1
ATOM 1453 C CA . ARG A 1 205 ? -27.502 47.462 62.158 1.00 60.78 205 ARG A CA 1
ATOM 1454 C C . ARG A 1 205 ? -27.635 48.967 61.965 1.00 60.78 205 ARG A C 1
ATOM 1456 O O . ARG A 1 205 ? -26.887 49.518 61.158 1.00 60.78 205 ARG A O 1
ATOM 1463 N N . ARG A 1 206 ? -28.575 49.597 62.676 1.00 45.97 206 ARG A N 1
ATOM 1464 C CA . ARG A 1 206 ? -28.567 51.008 63.123 1.00 45.97 206 ARG A CA 1
ATOM 1465 C C . ARG A 1 206 ? -29.886 51.355 63.834 1.00 45.97 206 ARG A C 1
ATOM 1467 O O . ARG A 1 206 ? -30.899 50.749 63.489 1.00 45.97 206 ARG A O 1
ATOM 1474 N N . PRO A 1 207 ? -29.913 52.399 64.679 1.00 62.69 207 PRO A N 1
ATOM 1475 C CA . PRO A 1 207 ? -28.802 53.109 65.323 1.00 62.69 207 PRO A CA 1
ATOM 1476 C C . PRO A 1 207 ? -28.454 52.528 66.700 1.00 62.69 207 PRO A C 1
ATOM 1478 O O . PRO A 1 207 ? -29.364 52.014 67.383 1.00 62.69 207 PRO A O 1
#